Protein 3F6F (pdb70)

Structure (mmCIF, N/CA/C/O backbone):
data_3F6F
#
_entry.id   3F6F
#
_cell.length_a   49.649
_cell.length_b   49.649
_cell.length_c   195.373
_cell.angle_alpha   90.00
_cell.angle_beta   90.00
_cell.angle_gamma   90.00
#
_symmetry.space_group_name_H-M   'P 41 2 2'
#
loop_
_entity.id
_entity.type
_entity.pdbx_description
1 polymer 'CG18548-PA (IP02196p) (IP02193p)'
2 water water
#
loop_
_atom_site.group_PDB
_atom_site.id
_atom_site.type_symbol
_atom_site.label_atom_id
_atom_site.label_alt_id
_atom_site.label_comp_id
_atom_site.label_asym_id
_atom_site.label_entity_id
_atom_site.label_seq_id
_atom_site.pdbx_PDB_ins_code
_atom_site.Cartn_x
_atom_site.Cartn_y
_atom_site.Cartn_z
_atom_site.occupancy
_atom_site.B_iso_or_equiv
_atom_site.auth_seq_id
_atom_site.auth_comp_id
_atom_site.auth_asym_id
_atom_site.auth_atom_id
_atom_site.pdbx_PDB_model_num
ATOM 1 N N . MET A 1 1 ? 16.416 -13.620 78.088 1.00 24.12 1 MET A N 1
ATOM 2 C CA . MET A 1 1 ? 16.837 -12.367 77.378 1.00 23.34 1 MET A CA 1
ATOM 3 C C . MET A 1 1 ? 18.069 -11.726 78.014 1.00 22.24 1 MET A C 1
ATOM 4 O O . MET A 1 1 ? 18.360 -11.944 79.193 1.00 22.09 1 MET A O 1
ATOM 9 N N . ASP A 1 2 ? 18.803 -10.951 77.214 1.00 20.17 2 ASP A N 1
ATOM 10 C CA . ASP A 1 2 ? 20.047 -10.340 77.641 1.00 19.14 2 ASP A CA 1
ATOM 11 C C . ASP A 1 2 ? 19.813 -8.837 77.665 1.00 17.48 2 ASP A C 1
ATOM 12 O O . ASP A 1 2 ? 19.166 -8.303 76.763 1.00 18.23 2 ASP A O 1
ATOM 17 N N . LEU A 1 3 ? 20.297 -8.179 78.711 1.00 15.93 3 LEU A N 1
ATOM 18 C CA . LEU A 1 3 ? 20.275 -6.719 78.778 1.00 14.82 3 LEU A CA 1
ATOM 19 C C . LEU A 1 3 ? 21.690 -6.177 78.719 1.00 14.71 3 LEU A C 1
ATOM 20 O O . LEU A 1 3 ? 22.541 -6.557 79.523 1.00 15.37 3 LEU A O 1
ATOM 25 N N . TYR A 1 4 ? 21.942 -5.281 77.766 1.00 13.50 4 TYR A N 1
ATOM 26 C CA . TYR A 1 4 ? 23.211 -4.596 77.644 1.00 13.01 4 TYR A CA 1
ATOM 27 C C . TYR A 1 4 ? 23.017 -3.234 78.289 1.00 12.90 4 TYR A C 1
ATOM 28 O O . TYR A 1 4 ? 22.133 -2.470 77.889 1.00 12.83 4 TYR A O 1
ATOM 37 N N . TYR A 1 5 ? 23.814 -2.954 79.312 1.00 13.50 5 TYR A N 1
ATOM 38 C CA . TYR A 1 5 ? 23.556 -1.797 80.149 1.00 13.37 5 TYR A CA 1
ATOM 39 C C . TYR A 1 5 ? 24.803 -1.284 80.884 1.00 14.07 5 TYR A C 1
ATOM 40 O O . TYR A 1 5 ? 25.915 -1.799 80.720 1.00 13.37 5 TYR A O 1
ATOM 49 N N . ARG A 1 6 ? 24.581 -0.234 81.677 1.00 14.64 6 ARG A N 1
ATOM 50 C CA . ARG A 1 6 ? 25.548 0.255 82.665 1.00 15.46 6 ARG A CA 1
ATOM 51 C C . ARG A 1 6 ? 24.720 0.614 83.883 1.00 15.69 6 ARG A C 1
ATOM 52 O O . ARG A 1 6 ? 23.673 1.242 83.747 1.00 14.77 6 ARG A O 1
ATOM 60 N N . PRO A 1 7 ? 25.166 0.190 85.080 1.00 16.12 7 PRO A N 1
ATOM 61 C CA . PRO A 1 7 ? 24.350 0.397 86.280 1.00 16.16 7 PRO A CA 1
ATOM 62 C C . PRO A 1 7 ? 24.119 1.874 86.625 1.00 15.14 7 PRO A C 1
ATOM 63 O O . PRO A 1 7 ? 23.078 2.222 87.189 1.00 16.68 7 PRO A O 1
ATOM 67 N N . GLY A 1 8 ? 25.063 2.741 86.297 1.00 14.47 8 GLY A N 1
ATOM 68 C CA . GLY A 1 8 ? 24.915 4.166 86.589 1.00 13.46 8 GLY A CA 1
ATOM 69 C C . GLY A 1 8 ? 23.889 4.900 85.732 1.00 12.67 8 GLY A C 1
ATOM 70 O O . GLY A 1 8 ? 23.410 5.988 86.095 1.00 13.00 8 GLY A O 1
ATOM 71 N N . SER A 1 9 ? 23.593 4.320 84.569 1.00 11.50 9 SER A N 1
ATOM 72 C CA . SER A 1 9 ? 22.786 4.982 83.550 1.00 11.12 9 SER A CA 1
ATOM 73 C C . SER A 1 9 ? 21.295 5.071 83.939 1.00 10.12 9 SER A C 1
ATOM 74 O O . SER A 1 9 ? 20.655 4.055 84.176 1.00 10.64 9 SER A O 1
ATOM 77 N N . ALA A 1 10 ? 20.738 6.282 83.964 1.00 10.19 10 ALA A N 1
ATOM 78 C CA . ALA A 1 10 ? 19.303 6.448 84.285 1.00 10.04 10 ALA A CA 1
ATOM 79 C C . ALA A 1 10 ? 18.365 5.648 83.370 1.00 10.40 10 ALA A C 1
ATOM 80 O O . ALA A 1 10 ? 17.477 4.954 83.859 1.00 10.33 10 ALA A O 1
ATOM 82 N N . PRO A 1 11 ? 18.547 5.727 82.033 1.00 10.81 11 PRO A N 1
ATOM 83 C CA . PRO A 1 11 ? 17.655 4.896 81.210 1.00 10.30 11 PRO A CA 1
ATOM 84 C C . PRO A 1 11 ? 17.806 3.388 81.487 1.00 9.69 11 PRO A C 1
ATOM 85 O O . PRO A 1 11 ? 16.812 2.651 81.485 1.00 10.15 11 PRO A O 1
ATOM 89 N N . CYS A 1 12 ? 19.029 2.931 81.768 1.00 9.24 12 CYS A N 1
ATOM 90 C CA . CYS A 1 12 ? 19.230 1.541 82.157 1.00 9.46 12 CYS A CA 1
ATOM 91 C C . CYS A 1 12 ? 18.494 1.224 83.464 1.00 9.35 12 CYS A C 1
ATOM 92 O O . CYS A 1 12 ? 17.832 0.187 83.595 1.00 9.98 12 CYS A O 1
ATOM 95 N N . ARG A 1 13 ? 18.629 2.120 84.433 1.00 8.92 13 ARG A N 1
ATOM 96 C CA . ARG A 1 13 ? 18.000 1.916 85.732 1.00 9.11 13 ARG A CA 1
ATOM 97 C C . ARG A 1 13 ? 16.478 1.887 85.656 1.00 8.46 13 ARG A C 1
ATOM 98 O O . ARG A 1 13 ? 15.834 1.141 86.406 1.00 9.47 13 ARG A O 1
ATOM 106 N N . SER A 1 14 ? 15.906 2.644 84.714 1.00 8.60 14 SER A N 1
ATOM 107 C CA . SER A 1 14 ? 14.447 2.609 84.512 1.00 9.11 14 SER A CA 1
ATOM 108 C C . SER A 1 14 ? 14.026 1.196 84.048 1.00 9.04 14 SER A C 1
ATOM 109 O O . SER A 1 14 ? 13.001 0.683 84.470 1.00 9.74 14 SER A O 1
ATOM 112 N N . VAL A 1 15 ? 14.820 0.590 83.165 1.00 8.29 15 VAL A N 1
ATOM 113 C CA . VAL A 1 15 ? 14.533 -0.757 82.659 1.00 8.66 15 VAL A CA 1
ATOM 114 C C . VAL A 1 15 ? 14.671 -1.781 83.778 1.00 9.15 15 VAL A C 1
ATOM 115 O O . VAL A 1 15 ? 13.812 -2.644 83.947 1.00 9.84 15 VAL A O 1
ATOM 119 N N . LEU A 1 16 ? 15.739 -1.664 84.554 1.00 9.27 16 LEU A N 1
ATOM 120 C CA . LEU A 1 16 ? 15.957 -2.594 85.666 1.00 9.84 16 LEU A CA 1
ATOM 121 C C . LEU A 1 16 ? 14.822 -2.515 86.693 1.00 9.8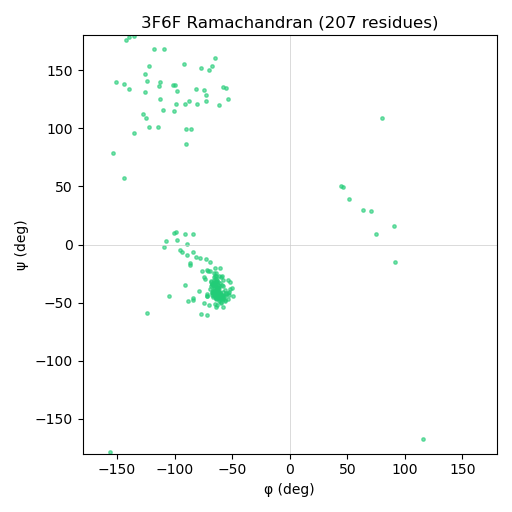0 16 LEU A C 1
ATOM 122 O O . LEU A 1 16 ? 14.342 -3.549 87.182 1.00 10.43 16 LEU A O 1
ATOM 127 N N . MET A 1 17 ? 14.382 -1.298 87.018 1.00 9.44 17 MET A N 1
ATOM 128 C CA . MET A 1 17 ? 13.244 -1.153 87.942 1.00 9.10 17 MET A CA 1
ATOM 129 C C . MET A 1 17 ? 11.967 -1.775 87.393 1.00 9.22 17 MET A C 1
ATOM 130 O O . MET A 1 17 ? 11.208 -2.392 88.136 1.00 9.54 17 MET A O 1
ATOM 135 N N . THR A 1 18 ? 11.758 -1.648 86.085 1.00 8.30 18 THR A N 1
ATOM 136 C CA . THR A 1 18 ? 10.581 -2.191 85.434 1.00 9.34 18 THR A CA 1
ATOM 137 C C . THR A 1 18 ? 10.592 -3.718 85.513 1.00 9.28 18 THR A C 1
ATOM 138 O O . THR A 1 18 ? 9.577 -4.327 85.838 1.00 10.13 18 THR A O 1
ATOM 142 N N . ALA A 1 19 ? 11.752 -4.310 85.250 1.00 10.61 19 ALA A N 1
ATOM 143 C CA . ALA A 1 19 ? 11.889 -5.761 85.284 1.00 11.27 19 ALA A CA 1
ATOM 144 C C . ALA A 1 19 ? 11.572 -6.263 86.704 1.00 12.53 19 ALA A C 1
ATOM 145 O O . ALA A 1 19 ? 10.787 -7.199 86.872 1.00 12.99 19 ALA A O 1
ATOM 147 N N . LYS A 1 20 ? 12.139 -5.606 87.714 1.00 12.52 20 LYS A N 1
ATOM 148 C CA . LYS A 1 20 ? 11.880 -5.966 89.120 1.00 13.41 20 LYS A CA 1
ATOM 149 C C . LYS A 1 20 ? 10.390 -5.863 89.473 1.00 13.32 20 LYS A C 1
ATOM 150 O O . LYS A 1 20 ? 9.839 -6.747 90.139 1.00 14.36 20 LYS A O 1
ATOM 156 N N . ALA A 1 21 ? 9.750 -4.788 89.025 1.00 12.91 21 ALA A N 1
ATOM 157 C CA . ALA A 1 21 ? 8.313 -4.560 89.246 1.00 13.36 21 ALA A CA 1
ATOM 158 C C . ALA A 1 21 ? 7.466 -5.683 88.672 1.00 14.33 21 ALA A C 1
ATOM 159 O O . ALA A 1 21 ? 6.413 -6.013 89.217 1.00 15.31 21 ALA A O 1
ATOM 161 N N . LEU A 1 22 ? 7.924 -6.235 87.555 1.00 14.81 22 LEU A N 1
ATOM 162 C CA . LEU A 1 22 ? 7.206 -7.276 86.842 1.00 15.90 22 LEU A CA 1
ATOM 163 C C . LEU A 1 22 ? 7.550 -8.690 87.302 1.00 17.44 22 LEU A C 1
ATOM 164 O O . LEU A 1 22 ? 6.912 -9.648 86.853 1.00 18.30 22 LEU A O 1
ATOM 169 N N . GLY A 1 23 ? 8.572 -8.822 88.146 1.00 18.75 23 GLY A N 1
ATOM 170 C CA . GLY A 1 23 ? 9.070 -10.146 88.548 1.00 20.89 23 GLY A CA 1
ATOM 171 C C . GLY A 1 23 ? 9.780 -10.850 87.406 1.00 22.34 23 GLY A C 1
ATOM 172 O O . GLY A 1 23 ? 9.804 -12.082 87.339 1.00 23.45 23 GLY A O 1
ATOM 173 N N . VAL A 1 24 ? 10.355 -10.050 86.512 1.00 23.28 24 VAL A N 1
ATOM 174 C CA . VAL A 1 24 ? 11.084 -10.507 85.342 1.00 24.66 24 VAL A CA 1
ATOM 175 C C . VAL A 1 24 ? 12.572 -10.489 85.665 1.00 25.17 24 VAL A C 1
ATOM 176 O O . VAL A 1 24 ? 13.085 -9.512 86.211 1.00 24.89 24 VAL A O 1
ATOM 180 N N . GLU A 1 25 ? 13.255 -11.588 85.344 1.00 25.96 25 GLU A N 1
ATOM 181 C CA . GLU A 1 25 ? 14.702 -11.670 85.481 1.00 26.86 25 GLU A CA 1
ATOM 182 C C . GLU A 1 25 ? 15.336 -11.768 84.108 1.00 27.05 25 GLU A C 1
ATOM 183 O O . GLU A 1 25 ? 14.825 -12.465 83.226 1.00 27.20 25 GLU A O 1
ATOM 189 N N . PHE A 1 26 ? 16.452 -11.073 83.931 1.00 27.06 26 PHE A N 1
ATOM 190 C CA . PHE A 1 26 ? 17.214 -11.193 82.700 1.00 27.30 26 PHE A CA 1
ATOM 191 C C . PHE A 1 26 ? 18.077 -12.434 82.778 1.00 28.30 26 PHE A C 1
ATOM 192 O O . PHE A 1 26 ? 18.716 -12.690 83.804 1.00 28.85 26 PHE A O 1
ATOM 200 N N . ASP A 1 27 ? 18.060 -13.220 81.703 1.00 29.08 27 ASP A N 1
ATOM 201 C CA . ASP A 1 27 ? 18.863 -14.430 81.629 1.00 29.82 27 ASP A CA 1
ATOM 202 C C . ASP A 1 27 ? 20.340 -14.067 81.653 1.00 29.48 27 ASP A C 1
ATOM 203 O O . ASP A 1 27 ? 21.169 -14.851 82.103 1.00 30.14 27 ASP A O 1
ATOM 208 N N . LYS A 1 28 ? 20.653 -12.863 81.180 1.00 28.68 28 LYS A N 1
ATOM 209 C CA . LYS A 1 28 ? 22.018 -12.358 81.139 1.00 27.72 28 LYS A CA 1
ATOM 210 C C . LYS A 1 28 ? 21.996 -10.831 81.250 1.00 26.92 28 LYS A C 1
ATOM 211 O O . LYS A 1 28 ? 21.115 -10.182 80.679 1.00 26.57 28 LYS A O 1
ATOM 217 N N . LYS A 1 29 ? 22.944 -10.273 82.002 1.00 25.86 29 LYS A N 1
ATOM 218 C CA . LYS A 1 29 ? 23.117 -8.819 82.115 1.00 25.45 29 LYS A CA 1
ATOM 219 C C . LYS A 1 29 ? 24.554 -8.432 81.808 1.00 24.48 29 LYS A C 1
ATOM 220 O O . LYS A 1 29 ? 25.462 -8.749 82.583 1.00 25.24 29 LYS A O 1
ATOM 226 N N . THR A 1 30 ? 24.751 -7.726 80.696 1.00 22.72 30 THR A N 1
ATOM 227 C CA . THR A 1 30 ? 26.087 -7.439 80.173 1.00 21.34 30 THR A CA 1
ATOM 228 C C . THR A 1 30 ? 26.427 -5.958 80.325 1.00 21.07 30 THR A C 1
ATOM 229 O O . THR A 1 30 ? 25.785 -5.107 79.712 1.00 19.56 30 THR A O 1
ATOM 233 N N . ILE A 1 31 ? 27.439 -5.651 81.135 1.00 20.38 31 ILE A N 1
ATOM 234 C CA . ILE A 1 31 ? 27.862 -4.265 81.323 1.00 20.72 31 ILE A CA 1
ATOM 235 C C . ILE A 1 31 ? 28.743 -3.844 80.148 1.00 20.90 31 ILE A C 1
ATOM 236 O O . ILE A 1 31 ? 29.775 -4.472 79.873 1.00 20.88 31 ILE A O 1
ATOM 241 N N . ILE A 1 32 ? 28.310 -2.799 79.447 1.00 20.41 32 ILE A N 1
ATOM 242 C CA . ILE A 1 32 ? 29.024 -2.260 78.297 1.00 20.83 32 ILE A CA 1
ATOM 243 C C . ILE A 1 32 ? 30.041 -1.234 78.764 1.00 21.62 32 ILE A C 1
ATOM 244 O O . ILE A 1 32 ? 29.711 -0.280 79.472 1.00 21.60 32 ILE A O 1
ATOM 249 N N . ASN A 1 33 ? 31.294 -1.473 78.395 1.00 22.47 33 ASN A N 1
ATOM 250 C CA . ASN A 1 33 ? 32.365 -0.552 78.672 1.00 23.13 33 ASN A CA 1
ATOM 251 C C . ASN A 1 33 ? 32.484 0.418 77.502 1.00 23.51 33 ASN A C 1
ATOM 252 O O . ASN A 1 33 ? 33.070 0.092 76.472 1.00 23.07 33 ASN A O 1
ATOM 257 N N . THR A 1 34 ? 31.906 1.606 77.672 1.00 24.25 34 THR A N 1
ATOM 258 C CA . THR A 1 34 ? 31.874 2.625 76.616 1.00 25.42 34 THR A CA 1
ATOM 259 C C . THR A 1 34 ? 33.216 3.349 76.444 1.00 26.01 34 THR A C 1
ATOM 260 O O . THR A 1 34 ? 33.484 3.911 75.381 1.00 25.73 34 THR A O 1
ATOM 264 N N . ARG A 1 35 ? 34.043 3.345 77.493 1.00 26.84 35 ARG A N 1
ATOM 265 C CA . ARG A 1 35 ? 35.426 3.847 77.397 1.00 27.60 35 ARG A CA 1
ATOM 266 C C . ARG A 1 35 ? 36.281 2.989 76.468 1.00 27.53 35 ARG A C 1
ATOM 267 O O . ARG A 1 35 ? 37.222 3.485 75.832 1.00 28.59 35 ARG A O 1
ATOM 275 N N . ALA A 1 36 ? 35.959 1.700 76.408 1.00 26.64 36 ALA A N 1
ATOM 276 C CA . ALA A 1 36 ? 36.614 0.774 75.492 1.00 25.98 36 ALA A CA 1
ATOM 277 C C . ALA A 1 36 ? 35.889 0.675 74.142 1.00 25.35 36 ALA A C 1
ATOM 278 O O . ALA A 1 36 ? 36.223 -0.183 73.325 1.00 25.85 36 ALA A O 1
ATOM 280 N N . ARG A 1 37 ? 34.904 1.548 73.917 1.00 24.36 37 ARG A N 1
ATOM 281 C CA . ARG A 1 37 ? 34.072 1.530 72.691 1.00 23.61 37 ARG A CA 1
ATOM 282 C C . ARG A 1 37 ? 33.466 0.147 72.396 1.00 22.87 37 ARG A C 1
ATOM 283 O O . ARG A 1 37 ? 33.379 -0.267 71.232 1.00 22.16 37 ARG A O 1
ATOM 291 N N . GLU A 1 38 ? 33.038 -0.554 73.442 1.00 21.62 38 GLU A N 1
ATOM 292 C CA . GLU A 1 38 ? 32.425 -1.871 73.276 1.00 21.34 38 GLU A CA 1
ATOM 293 C C . GLU A 1 38 ? 31.113 -1.804 72.490 1.00 20.23 38 GLU A C 1
ATOM 294 O O . GLU A 1 38 ? 30.716 -2.786 71.861 1.00 19.89 38 GLU A O 1
ATOM 300 N N . GLN A 1 39 ? 30.460 -0.640 72.502 1.00 19.74 39 GLN A N 1
ATOM 301 C CA . GLN A 1 39 ? 29.220 -0.463 71.746 1.00 19.65 39 GLN A CA 1
ATOM 302 C C . GLN A 1 39 ? 29.463 -0.369 70.232 1.00 19.83 39 GLN A C 1
ATOM 303 O O . GLN A 1 39 ? 28.520 -0.462 69.439 1.00 19.44 39 GLN A O 1
ATOM 309 N N . PHE A 1 40 ? 30.728 -0.192 69.840 1.00 20.24 40 PHE A N 1
ATOM 310 C CA . PHE A 1 40 ? 31.086 -0.023 68.423 1.00 20.77 40 PHE A CA 1
ATOM 311 C C . PHE A 1 40 ? 31.576 -1.292 67.726 1.00 21.16 40 PHE A C 1
ATOM 312 O O . PHE A 1 40 ? 31.979 -1.235 66.558 1.00 22.01 40 PHE A O 1
ATOM 320 N N . THR A 1 41 ? 31.555 -2.424 68.427 1.00 21.47 41 THR A N 1
ATOM 321 C CA . THR A 1 41 ? 31.989 -3.697 67.840 1.00 21.88 41 THR A CA 1
ATOM 322 C C . THR A 1 41 ? 30.973 -4.143 66.792 1.00 22.09 41 THR A C 1
ATOM 323 O O . THR A 1 41 ? 29.788 -3.820 66.915 1.00 21.78 41 THR A O 1
ATOM 327 N N . PRO A 1 42 ? 31.423 -4.878 65.751 1.00 22.15 42 PRO A N 1
ATOM 328 C CA . PRO A 1 42 ? 30.476 -5.429 64.773 1.00 22.50 42 PRO A CA 1
ATOM 329 C C . PRO A 1 42 ? 29.340 -6.221 65.427 1.00 22.10 42 PRO A C 1
ATOM 330 O O . PRO A 1 42 ? 28.204 -6.153 64.964 1.00 22.39 42 PRO A O 1
ATOM 334 N N . GLU A 1 43 ? 29.653 -6.970 66.484 1.00 21.83 43 GLU A N 1
ATOM 335 C CA . GLU A 1 43 ? 28.658 -7.777 67.185 1.00 21.70 43 GLU A CA 1
ATOM 336 C C . GLU A 1 43 ? 27.606 -6.896 67.853 1.00 20.52 43 GLU A C 1
ATOM 337 O O . GLU A 1 43 ? 26.421 -7.220 67.827 1.00 20.72 43 GLU A O 1
ATOM 343 N N . TYR A 1 44 ? 28.032 -5.780 68.441 1.00 19.31 44 TYR A N 1
ATOM 344 C CA . TYR A 1 44 ? 27.054 -4.887 69.076 1.00 17.68 44 TYR A CA 1
ATOM 345 C C . TYR A 1 44 ? 26.222 -4.153 68.033 1.00 17.63 44 TYR A C 1
ATOM 346 O O . TYR A 1 44 ? 25.004 -4.038 68.174 1.00 16.52 44 TYR A O 1
ATOM 355 N N . LEU A 1 45 ? 26.879 -3.678 66.978 1.00 17.15 45 LEU A N 1
ATOM 356 C CA . LEU A 1 45 ? 26.201 -2.920 65.929 1.00 17.56 45 LEU A CA 1
ATOM 357 C C . LEU A 1 45 ? 25.175 -3.786 65.194 1.00 17.60 45 LEU A C 1
ATOM 358 O O . LEU A 1 45 ? 24.147 -3.290 64.720 1.00 17.57 45 LEU A O 1
ATOM 363 N N . LYS A 1 46 ? 25.453 -5.087 65.127 1.00 18.35 46 LYS A N 1
ATOM 364 C CA . LYS A 1 46 ? 24.530 -6.053 64.547 1.00 19.54 46 LYS A CA 1
ATOM 365 C C . LYS A 1 46 ? 23.220 -6.112 65.330 1.00 18.97 46 LYS A C 1
ATOM 366 O O . LYS A 1 46 ? 22.156 -6.310 64.743 1.00 20.47 46 LYS A O 1
ATOM 372 N N . ILE A 1 47 ? 23.304 -5.940 66.650 1.00 18.65 47 ILE A N 1
ATOM 373 C CA . ILE A 1 47 ? 22.111 -5.936 67.512 1.00 18.01 47 ILE A CA 1
ATOM 374 C C . ILE A 1 47 ? 21.498 -4.536 67.516 1.00 17.03 47 ILE A C 1
ATOM 375 O O . ILE A 1 47 ? 20.286 -4.381 67.325 1.00 16.88 47 ILE A O 1
ATOM 380 N N . ASN A 1 48 ? 22.343 -3.527 67.717 1.00 15.73 48 ASN A N 1
ATOM 381 C CA . ASN A 1 48 ? 21.888 -2.141 67.797 1.00 14.82 48 ASN A CA 1
ATOM 382 C C . ASN A 1 48 ? 22.793 -1.220 66.988 1.00 14.83 48 ASN A C 1
ATOM 383 O O . ASN A 1 48 ? 23.835 -0.770 67.489 1.00 13.55 48 ASN A O 1
ATOM 388 N N . PRO A 1 4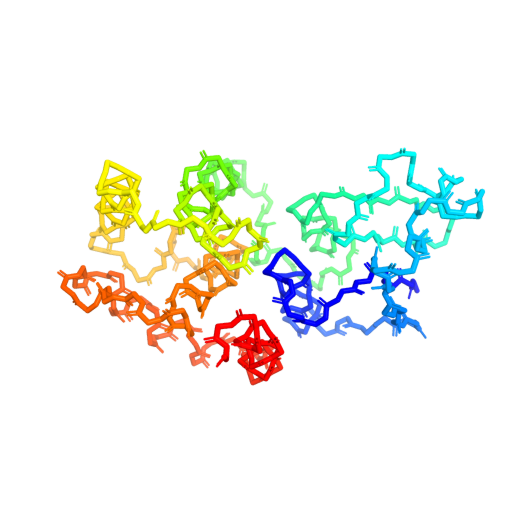9 ? 22.391 -0.924 65.733 1.00 15.04 49 PRO A N 1
ATOM 389 C CA . PRO A 1 49 ? 23.175 -0.048 64.863 1.00 15.65 49 PRO A CA 1
ATOM 390 C C . PRO A 1 49 ? 23.351 1.364 65.416 1.00 15.97 49 PRO A C 1
ATOM 391 O O . PRO A 1 49 ? 24.277 2.070 65.008 1.00 16.45 49 PRO A O 1
ATOM 395 N N . GLN A 1 50 ? 22.490 1.771 66.349 1.00 14.92 50 GLN A N 1
ATOM 396 C CA . GLN A 1 50 ? 22.615 3.101 66.953 1.00 15.05 50 GLN A CA 1
ATOM 397 C C . GLN A 1 50 ? 23.616 3.117 68.123 1.00 15.22 50 GLN A C 1
ATOM 398 O O . GLN A 1 50 ? 23.923 4.174 68.677 1.00 15.75 50 GLN A O 1
ATOM 404 N N . HIS A 1 51 ? 24.095 1.926 68.492 1.00 15.04 51 HIS A N 1
ATOM 405 C CA . HIS A 1 51 ? 25.085 1.721 69.566 1.00 15.11 51 HIS A CA 1
ATOM 406 C C . HIS A 1 51 ? 24.816 2.480 70.879 1.00 14.87 51 HIS A C 1
ATOM 407 O O . HIS A 1 51 ? 25.702 3.133 71.442 1.00 15.69 51 HIS A O 1
ATOM 414 N N . THR A 1 52 ? 23.587 2.356 71.362 1.00 14.33 52 THR A N 1
ATOM 415 C CA . THR A 1 52 ? 23.185 2.997 72.608 1.00 13.45 52 THR A CA 1
ATOM 416 C C . THR A 1 52 ? 22.991 1.940 73.696 1.00 13.31 52 THR A C 1
ATOM 417 O O . THR A 1 52 ? 22.941 0.737 73.415 1.00 12.81 52 THR A O 1
ATOM 421 N N . ILE A 1 53 ? 22.869 2.401 74.936 1.00 12.25 53 ILE A N 1
ATOM 422 C CA . ILE A 1 53 ? 22.445 1.558 76.052 1.00 12.93 53 ILE A CA 1
ATOM 423 C C . ILE A 1 53 ? 21.248 2.253 76.711 1.00 11.84 53 ILE A C 1
ATOM 424 O O . ILE A 1 53 ? 21.191 3.493 76.727 1.00 12.00 53 ILE A O 1
ATOM 429 N N . PRO A 1 54 ? 20.285 1.485 77.247 1.00 11.10 54 PRO A N 1
ATOM 430 C CA . PRO A 1 54 ? 20.212 0.016 77.292 1.00 10.62 54 PRO A CA 1
ATOM 431 C C . PRO A 1 54 ? 19.787 -0.589 75.951 1.00 10.49 54 PRO A C 1
ATOM 432 O O . PRO A 1 54 ? 19.063 0.046 75.179 1.00 10.47 54 PRO A O 1
ATOM 436 N N . THR A 1 55 ? 20.232 -1.819 75.699 1.00 10.69 55 THR A N 1
ATOM 437 C CA . THR A 1 55 ? 19.738 -2.616 74.583 1.00 10.34 55 THR A CA 1
ATOM 438 C C . THR A 1 55 ? 19.258 -3.935 75.136 1.00 10.55 55 THR A C 1
ATOM 439 O O . THR A 1 55 ? 19.950 -4.543 75.94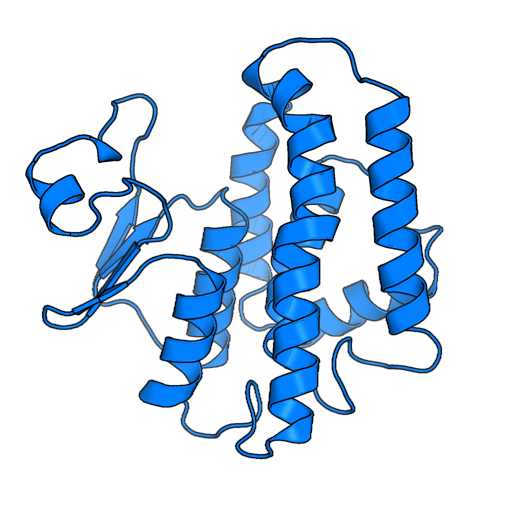5 1.00 10.91 55 THR A O 1
ATOM 443 N N . LEU A 1 56 ? 18.048 -4.319 74.737 1.00 10.11 56 LEU A N 1
ATOM 444 C CA . LEU A 1 56 ? 17.479 -5.607 75.092 1.00 11.17 56 LEU A CA 1
ATOM 445 C C . LEU A 1 56 ? 17.606 -6.558 73.917 1.00 11.78 56 LEU A C 1
ATOM 446 O O . LEU A 1 56 ? 17.361 -6.182 72.780 1.00 12.01 56 LEU A O 1
ATOM 451 N N . HIS A 1 57 ? 17.986 -7.797 74.201 1.00 12.55 57 HIS A N 1
ATOM 452 C CA . HIS A 1 57 ? 18.029 -8.803 73.159 1.00 14.51 57 HIS A CA 1
ATOM 453 C C . HIS A 1 57 ? 17.173 -9.974 73.641 1.00 15.12 57 HIS A C 1
ATOM 454 O O . HIS A 1 57 ? 17.535 -10.655 74.598 1.00 16.48 57 HIS A O 1
ATOM 461 N N . ASP A 1 58 ? 16.011 -10.155 73.015 1.00 15.74 58 ASP A N 1
ATOM 462 C CA . ASP A 1 58 ? 15.021 -11.118 73.495 1.00 17.03 58 ASP A CA 1
ATOM 463 C C . ASP A 1 58 ? 14.702 -12.138 72.407 1.00 17.76 58 ASP A C 1
ATOM 464 O O . ASP A 1 58 ? 13.926 -11.850 71.495 1.00 17.61 58 ASP A O 1
ATOM 469 N N . HIS A 1 59 ? 15.290 -13.328 72.528 1.00 19.17 59 HIS A N 1
ATOM 470 C CA . HIS A 1 59 ? 15.095 -14.391 71.533 1.00 20.54 59 HIS A CA 1
ATOM 471 C C . HIS A 1 59 ? 15.196 -13.895 70.085 1.00 20.05 59 HIS A C 1
ATOM 472 O O . HIS A 1 59 ? 14.316 -14.164 69.265 1.00 20.25 59 HIS A O 1
ATOM 479 N N . GLY A 1 60 ? 16.264 -13.166 69.772 1.00 19.28 60 GLY A N 1
ATOM 480 C CA . GLY A 1 60 ? 16.474 -12.697 68.401 1.00 18.46 60 GLY A CA 1
ATOM 481 C C . GLY A 1 60 ? 15.906 -11.322 68.087 1.00 17.67 60 GLY A C 1
ATOM 482 O O . GLY A 1 60 ? 16.258 -10.718 67.065 1.00 17.94 60 GLY A O 1
ATOM 483 N N . PHE A 1 61 ? 15.032 -10.824 68.964 1.00 16.57 61 PHE A N 1
ATOM 484 C CA . PHE A 1 61 ? 14.479 -9.474 68.832 1.00 15.69 61 PHE A CA 1
ATOM 485 C C . PHE A 1 61 ? 15.369 -8.500 69.593 1.00 15.12 61 PHE A C 1
ATOM 486 O O . PHE A 1 61 ? 15.578 -8.665 70.794 1.00 15.67 61 PHE A O 1
ATOM 494 N N . ALA A 1 62 ? 15.898 -7.513 68.875 1.00 13.95 62 ALA A N 1
ATOM 495 C CA . ALA A 1 62 ? 16.709 -6.453 69.467 1.00 12.94 62 ALA A CA 1
ATOM 496 C C . ALA A 1 62 ? 15.822 -5.233 69.652 1.00 12.26 62 ALA A C 1
ATOM 497 O O . ALA A 1 62 ? 15.024 -4.886 68.770 1.00 12.47 62 ALA A O 1
ATOM 499 N N . LEU A 1 63 ? 15.961 -4.587 70.808 1.00 10.18 63 LEU A N 1
ATOM 500 C CA . LEU A 1 63 ? 15.207 -3.382 71.092 1.00 9.25 63 LEU A CA 1
ATOM 501 C C . LEU A 1 63 ? 16.051 -2.417 71.892 1.00 9.25 63 LEU A C 1
ATOM 502 O O . LEU A 1 63 ? 16.788 -2.794 72.800 1.00 9.78 63 LEU A O 1
ATOM 507 N N . TRP A 1 64 ? 15.964 -1.146 71.528 1.00 8.24 64 TRP A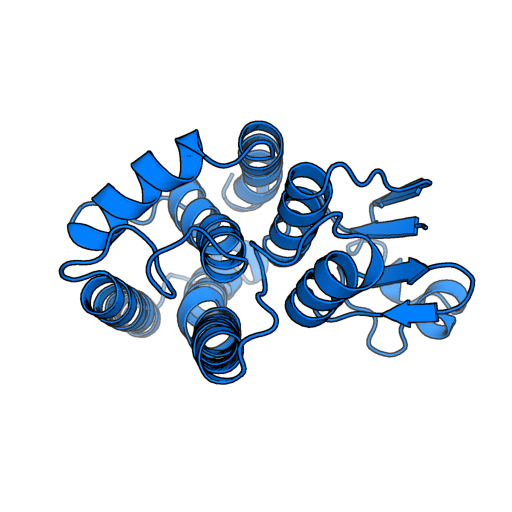 N 1
ATOM 508 C CA . TRP A 1 64 ? 16.586 -0.107 72.336 1.00 8.44 64 TRP A CA 1
ATOM 509 C C . TRP A 1 64 ? 15.627 1.072 72.495 1.00 8.75 64 TRP A C 1
ATOM 510 O O . TRP A 1 64 ? 14.482 1.040 71.986 1.00 8.63 64 TRP A O 1
ATOM 521 N N . GLU A 1 65 ? 16.099 2.085 73.231 1.00 9.12 65 GLU A N 1
ATOM 522 C CA . GLU A 1 65 ? 15.300 3.203 73.784 1.00 9.39 65 GLU A CA 1
ATOM 523 C C . GLU A 1 65 ? 14.622 2.695 75.041 1.00 9.54 65 GLU A C 1
ATOM 524 O O . GLU A 1 65 ? 13.715 1.856 74.985 1.00 9.31 65 GLU A O 1
ATOM 530 N N . SER A 1 66 ? 15.091 3.190 76.185 1.00 8.87 66 SER A N 1
ATOM 531 C CA . SER A 1 66 ? 14.650 2.653 77.469 1.00 7.77 66 SER A CA 1
ATOM 532 C C . SER A 1 66 ? 13.136 2.615 77.603 1.00 7.19 66 SER A C 1
ATOM 533 O O . SER A 1 66 ? 12.577 1.646 78.128 1.00 8.01 66 SER A O 1
ATOM 536 N N . ARG A 1 67 ? 12.473 3.664 77.139 1.00 7.33 67 ARG A N 1
ATOM 537 C CA . ARG A 1 67 ? 11.042 3.770 77.356 1.00 6.97 67 ARG A CA 1
ATOM 538 C C . ARG A 1 67 ? 10.229 2.806 76.469 1.00 7.46 67 ARG A C 1
ATOM 539 O O . ARG A 1 67 ? 9.139 2.364 76.858 1.00 8.46 67 ARG A O 1
ATOM 547 N N . ALA A 1 68 ? 10.772 2.496 75.292 1.00 7.39 68 ALA A N 1
ATOM 548 C CA . ALA A 1 68 ? 10.228 1.450 74.432 1.00 7.04 68 ALA A CA 1
ATOM 549 C C . ALA A 1 68 ? 10.425 0.083 75.106 1.00 7.35 68 ALA A C 1
ATOM 550 O O . ALA A 1 68 ? 9.517 -0.736 75.116 1.00 8.32 68 ALA A O 1
ATOM 552 N N . ILE A 1 69 ? 11.607 -0.142 75.673 1.00 6.60 69 ILE A N 1
ATOM 553 C CA . ILE A 1 69 ? 11.855 -1.399 76.402 1.00 7.25 69 ILE A CA 1
ATOM 554 C C . ILE A 1 69 ? 10.865 -1.547 77.569 1.00 7.91 69 ILE A C 1
ATOM 555 O O . ILE A 1 69 ? 10.296 -2.612 77.783 1.00 7.97 69 ILE A O 1
ATOM 560 N N . MET A 1 70 ? 10.662 -0.480 78.332 1.00 8.20 70 MET A N 1
ATOM 561 C CA . MET A 1 70 ? 9.766 -0.549 79.496 1.00 8.51 70 MET A CA 1
ATOM 562 C C . MET A 1 70 ? 8.377 -1.011 79.093 1.00 8.81 70 MET A C 1
ATOM 563 O O . MET A 1 70 ? 7.801 -1.926 79.713 1.00 9.15 70 MET A O 1
ATOM 568 N N . VAL A 1 71 ? 7.849 -0.404 78.038 1.00 8.64 71 VAL A N 1
ATOM 569 C CA . VAL A 1 71 ? 6.498 -0.709 77.566 1.00 9.25 71 VAL A CA 1
ATOM 570 C C . VAL A 1 71 ? 6.465 -2.151 77.037 1.00 9.18 71 VAL A C 1
ATOM 571 O O . VAL A 1 71 ? 5.532 -2.899 77.310 1.00 10.23 71 VAL A O 1
ATOM 575 N N . TYR A 1 72 ? 7.516 -2.525 76.311 1.00 8.94 72 TYR A N 1
ATOM 576 C CA . TYR A 1 72 ? 7.621 -3.867 75.756 1.00 9.20 72 TYR A CA 1
ATOM 577 C C . TYR A 1 72 ? 7.557 -4.908 76.868 1.00 9.90 72 TYR A C 1
ATOM 578 O O . TYR A 1 72 ? 6.816 -5.883 76.772 1.00 10.39 72 TYR A O 1
ATOM 587 N N . LEU A 1 73 ? 8.314 -4.683 77.934 1.00 9.82 73 LEU A N 1
ATOM 588 C CA . LEU A 1 73 ? 8.350 -5.663 79.030 1.00 10.62 73 LEU A CA 1
ATOM 589 C C . LEU A 1 73 ? 6.978 -5.800 79.690 1.00 11.54 73 LEU A C 1
ATOM 590 O O . LEU A 1 73 ? 6.532 -6.918 79.996 1.00 11.25 73 LEU A O 1
ATOM 595 N N . VAL A 1 74 ? 6.314 -4.675 79.933 1.00 11.33 74 VAL A N 1
ATOM 596 C CA . VAL A 1 74 ? 4.969 -4.734 80.529 1.00 12.35 74 VAL A CA 1
ATOM 597 C C . VAL A 1 74 ? 3.995 -5.493 79.629 1.00 13.56 74 VAL A C 1
ATOM 598 O O . VAL A 1 74 ? 3.274 -6.394 80.085 1.00 14.63 74 VAL A O 1
ATOM 602 N N . GLU A 1 75 ? 3.987 -5.145 78.351 1.00 14.19 75 GLU A N 1
ATOM 603 C CA . GLU A 1 75 ? 3.041 -5.717 77.410 1.00 15.61 75 GLU A CA 1
ATOM 604 C C . GLU A 1 75 ? 3.290 -7.191 77.151 1.00 17.12 75 GLU A C 1
ATOM 605 O O . GLU A 1 75 ? 2.334 -7.946 76.960 1.00 17.99 75 GLU A O 1
ATOM 611 N N . LYS A 1 76 ? 4.552 -7.603 77.165 1.00 17.86 76 LYS A N 1
ATOM 612 C CA . LYS A 1 76 ? 4.881 -8.994 76.853 1.00 20.79 76 LYS A CA 1
ATOM 613 C C . LYS A 1 76 ? 4.848 -9.881 78.085 1.00 22.11 76 LYS A C 1
ATOM 614 O O . LYS A 1 76 ? 4.220 -10.946 78.063 1.00 22.69 76 LYS A O 1
ATOM 620 N N . TYR A 1 77 ? 5.509 -9.430 79.154 1.00 23.32 77 TYR A N 1
ATOM 621 C CA . TYR A 1 77 ? 5.807 -10.280 80.309 1.00 24.56 77 TYR A CA 1
ATOM 622 C C . TYR A 1 77 ? 5.022 -9.949 81.562 1.00 25.32 77 TYR A C 1
ATOM 623 O O . TYR A 1 77 ? 5.161 -10.636 82.580 1.00 26.30 77 TYR A O 1
ATOM 632 N N . GLY A 1 78 ? 4.197 -8.909 81.489 1.00 25.97 78 GLY A N 1
ATOM 633 C CA . GLY A 1 78 ? 3.412 -8.467 82.639 1.00 27.30 78 GLY A CA 1
ATOM 634 C C . GLY A 1 78 ? 2.274 -9.417 82.936 1.00 28.49 78 GLY A C 1
ATOM 635 O O . GLY A 1 78 ? 1.498 -9.746 82.040 1.00 28.74 78 GLY A O 1
ATOM 636 N N . LYS A 1 79 ? 2.179 -9.857 84.194 1.00 29.28 79 LYS A N 1
ATOM 637 C C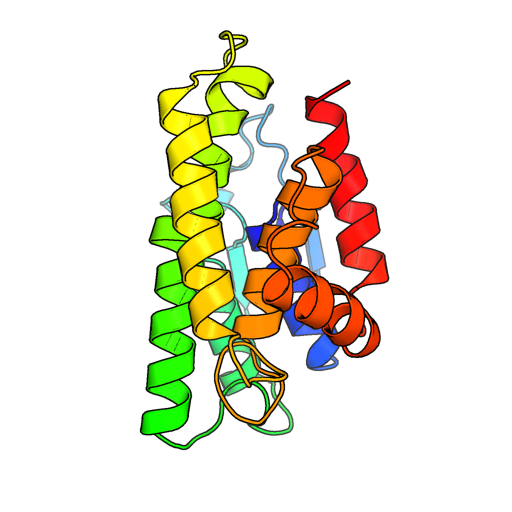A . LYS A 1 79 ? 1.079 -10.723 84.639 1.00 30.15 79 LYS A CA 1
ATOM 638 C C . LYS A 1 79 ? -0.256 -9.981 84.575 1.00 30.11 79 LYS A C 1
ATOM 639 O O . LYS A 1 79 ? -1.322 -10.591 84.412 1.00 30.31 79 LYS A O 1
ATOM 645 N N . ASP A 1 80 ? -0.175 -8.659 84.714 1.00 29.80 80 ASP A N 1
ATOM 646 C CA . ASP A 1 80 ? -1.303 -7.762 84.505 1.00 29.71 80 ASP A CA 1
ATOM 647 C C . ASP A 1 80 ? -0.824 -6.471 83.823 1.00 29.25 80 ASP A C 1
ATOM 648 O O . ASP A 1 80 ? 0.381 -6.280 83.602 1.00 29.11 80 ASP A O 1
ATOM 653 N N . ASP A 1 81 ? -1.775 -5.597 83.504 1.00 28.04 81 ASP A N 1
ATOM 654 C CA . ASP A 1 81 ? -1.515 -4.356 82.786 1.00 27.04 81 ASP A CA 1
ATOM 655 C C . ASP A 1 81 ? -1.423 -3.118 83.691 1.00 25.33 81 ASP A C 1
ATOM 656 O O . ASP A 1 81 ? -1.418 -2.006 83.191 1.00 24.43 81 ASP A O 1
ATOM 661 N N . LYS A 1 82 ? -1.371 -3.298 85.009 1.00 23.76 82 LYS A N 1
ATOM 662 C CA . LYS A 1 82 ? -1.420 -2.149 85.939 1.00 22.10 82 LYS A CA 1
ATOM 663 C C . LYS A 1 82 ? -0.437 -0.993 85.623 1.00 20.46 82 LYS A C 1
ATOM 664 O O . LYS A 1 82 ? -0.800 0.191 85.671 1.00 20.27 82 LYS A O 1
ATOM 670 N N . LEU A 1 83 ? 0.806 -1.343 85.311 1.00 17.56 83 LEU A N 1
ATOM 671 C CA . LEU A 1 83 ? 1.839 -0.353 84.986 1.00 15.59 83 LEU A CA 1
ATOM 672 C C . LEU A 1 83 ? 1.638 0.338 83.636 1.00 14.69 83 LEU A C 1
ATOM 673 O O . LEU A 1 83 ? 2.157 1.435 83.402 1.00 13.02 83 LEU A O 1
ATOM 678 N N . PHE A 1 84 ? 0.895 -0.311 82.743 1.00 14.31 84 PHE A N 1
ATOM 679 C CA . PHE A 1 84 ? 0.639 0.239 81.418 1.00 14.79 84 PHE A CA 1
ATOM 680 C C . PHE A 1 84 ? -0.681 -0.342 80.944 1.00 16.02 84 PHE A C 1
ATOM 681 O O . PHE A 1 84 ? -0.706 -1.291 80.152 1.00 16.71 84 PHE A O 1
ATOM 689 N N . PRO A 1 85 ? -1.789 0.217 81.446 1.00 17.21 85 PRO A N 1
ATOM 690 C CA . PRO A 1 85 ? -3.113 -0.398 81.330 1.00 18.63 85 PRO A CA 1
ATOM 691 C C . PRO A 1 85 ? -3.596 -0.495 79.892 1.00 19.73 85 PRO A C 1
ATOM 692 O O . PRO A 1 85 ? -3.105 0.219 79.029 1.00 20.16 85 PRO A O 1
ATOM 696 N N . LYS A 1 86 ? -4.563 -1.380 79.645 1.00 21.01 86 LYS A N 1
ATOM 697 C CA . LYS A 1 86 ? -5.139 -1.532 78.304 1.00 21.50 86 LYS A CA 1
ATOM 698 C C . LYS A 1 86 ? -5.863 -0.264 77.836 1.00 20.75 86 LYS A C 1
ATOM 699 O O . LYS A 1 86 ? -5.870 0.061 76.646 1.00 20.98 86 LYS A O 1
ATOM 705 N N . ASP A 1 87 ? -6.450 0.458 78.786 1.00 18.92 87 ASP A N 1
ATOM 706 C CA . ASP A 1 87 ? -7.197 1.668 78.504 1.00 17.73 87 ASP A CA 1
ATOM 707 C C . ASP A 1 87 ? -6.416 2.705 77.700 1.00 16.64 87 ASP A C 1
ATOM 708 O O . ASP A 1 87 ? -5.323 3.127 78.108 1.00 15.90 87 ASP A O 1
ATOM 713 N N . VAL A 1 88 ? -7.001 3.109 76.580 1.00 15.99 88 VAL A N 1
ATOM 714 C CA . VAL A 1 88 ? -6.333 3.971 75.582 1.00 15.78 88 VAL A CA 1
ATOM 715 C C . VAL A 1 88 ? -5.943 5.340 76.142 1.00 15.24 88 VAL A C 1
ATOM 716 O O . VAL A 1 88 ? -4.829 5.810 75.907 1.00 14.62 88 VAL A O 1
ATOM 720 N N . GLN A 1 89 ? -6.851 5.964 76.884 1.00 14.39 89 GLN A N 1
ATOM 721 C CA . GLN A 1 89 ? -6.594 7.262 77.511 1.00 14.27 89 GLN A CA 1
ATOM 722 C C . GLN A 1 89 ? -5.546 7.161 78.609 1.00 13.52 89 GLN A C 1
ATOM 723 O O . GLN A 1 89 ? -4.683 8.034 78.731 1.00 13.25 89 GLN A O 1
ATOM 729 N N . LYS A 1 90 ? -5.621 6.106 79.420 1.00 12.04 90 LYS A N 1
ATOM 730 C CA . LYS A 1 90 ? -4.589 5.913 80.447 1.00 11.03 90 LYS A CA 1
ATOM 731 C C . LYS A 1 90 ? -3.211 5.701 79.822 1.00 10.12 90 LYS A C 1
ATOM 732 O O . LYS A 1 90 ? -2.219 6.250 80.324 1.00 9.82 90 LYS A O 1
ATOM 738 N N . GLN A 1 91 ? -3.134 4.878 78.766 1.00 9.51 91 GLN A N 1
ATOM 739 C CA . GLN A 1 91 ? -1.848 4.680 78.075 1.00 9.77 91 GLN A CA 1
ATOM 740 C C . GLN A 1 91 ? -1.361 5.995 77.498 1.00 9.33 91 GLN A C 1
ATOM 741 O O . GLN A 1 91 ? -0.158 6.284 77.567 1.00 8.58 91 GLN A O 1
ATOM 747 N N . ALA A 1 92 ? -2.279 6.773 76.927 1.00 9.53 92 ALA A N 1
ATOM 748 C CA . ALA A 1 92 ? -1.899 8.057 76.280 1.00 9.35 92 ALA A CA 1
ATOM 749 C C . ALA A 1 92 ? -1.248 9.025 77.275 1.00 9.68 92 ALA A C 1
ATOM 750 O O . ALA A 1 92 ? -0.224 9.645 76.973 1.00 9.25 92 ALA A O 1
ATOM 752 N N . LEU A 1 93 ? -1.839 9.137 78.462 1.00 8.94 93 LEU A N 1
ATOM 753 C CA . LEU A 1 93 ? -1.253 9.973 79.505 1.00 8.19 93 LEU A CA 1
ATOM 754 C C . LEU A 1 93 ? 0.130 9.473 79.919 1.00 8.12 93 LEU A C 1
ATOM 755 O O . LEU A 1 93 ? 1.056 10.259 80.043 1.00 8.43 93 LEU A O 1
ATOM 760 N N . ILE A 1 94 ? 0.273 8.156 80.107 1.00 7.24 94 ILE A N 1
ATOM 761 C CA . ILE A 1 94 ? 1.586 7.609 80.444 1.00 7.14 94 ILE A CA 1
ATOM 762 C C . ILE A 1 94 ? 2.593 7.928 79.335 1.00 7.07 94 ILE A C 1
ATOM 763 O O . ILE A 1 94 ? 3.733 8.334 79.609 1.00 7.15 94 ILE A O 1
ATOM 768 N N . ASN A 1 95 ? 2.182 7.733 78.083 1.00 6.97 95 ASN A N 1
ATOM 769 C CA . ASN A 1 95 ? 3.061 8.017 76.956 1.00 7.01 95 ASN A CA 1
ATOM 770 C C . ASN A 1 95 ? 3.513 9.476 76.921 1.00 7.60 95 ASN A C 1
ATOM 771 O O . ASN A 1 95 ? 4.704 9.732 76.713 1.00 7.88 95 ASN A O 1
ATOM 776 N N . GLN A 1 96 ? 2.591 10.412 77.135 1.00 6.96 96 GLN A N 1
ATOM 777 C CA . GLN A 1 96 ? 2.951 11.832 77.172 1.00 7.18 96 GLN A CA 1
ATOM 778 C C . GLN A 1 96 ? 4.011 12.056 78.265 1.00 7.63 96 GLN A C 1
ATOM 779 O O . GLN A 1 96 ? 5.005 12.737 78.033 1.00 7.33 96 GLN A O 1
ATOM 785 N N . ARG A 1 97 ? 3.793 11.474 79.449 1.00 7.26 97 ARG A N 1
ATOM 786 C CA . ARG A 1 97 ? 4.760 11.604 80.540 1.00 7.92 97 ARG A CA 1
ATOM 787 C C . ARG A 1 97 ? 6.113 10.998 80.203 1.00 7.51 97 ARG A C 1
ATOM 788 O O . ARG A 1 97 ? 7.159 11.531 80.598 1.00 7.43 97 ARG A O 1
ATOM 796 N N . LEU A 1 98 ? 6.111 9.878 79.479 1.00 6.69 98 LEU A N 1
ATOM 797 C CA . LEU A 1 98 ? 7.377 9.279 79.071 1.00 6.77 98 LEU A CA 1
ATOM 798 C C . LEU A 1 98 ? 8.158 10.169 78.102 1.00 7.31 98 LEU A C 1
ATOM 799 O O . LEU A 1 98 ? 9.397 10.297 78.209 1.00 6.97 98 LEU A O 1
ATOM 804 N N . TYR A 1 99 ? 7.451 10.806 77.175 1.00 7.02 99 TYR A N 1
ATOM 805 C CA . TYR A 1 99 ? 8.103 11.765 76.264 1.00 8.00 99 TYR A CA 1
ATOM 806 C C . TYR A 1 99 ? 8.616 12.988 77.003 1.00 8.76 99 TYR A C 1
ATOM 807 O O . TYR A 1 99 ? 9.686 13.499 76.684 1.00 9.71 99 TYR A O 1
ATOM 816 N N . PHE A 1 100 ? 7.861 13.427 78.001 1.00 8.10 100 PHE A N 1
ATOM 817 C CA . PHE A 1 100 ? 8.274 14.550 78.843 1.00 6.95 100 PHE A CA 1
ATOM 818 C C . PHE A 1 100 ? 9.559 14.180 79.582 1.00 7.14 100 PHE A C 1
ATOM 819 O O . PHE A 1 100 ? 10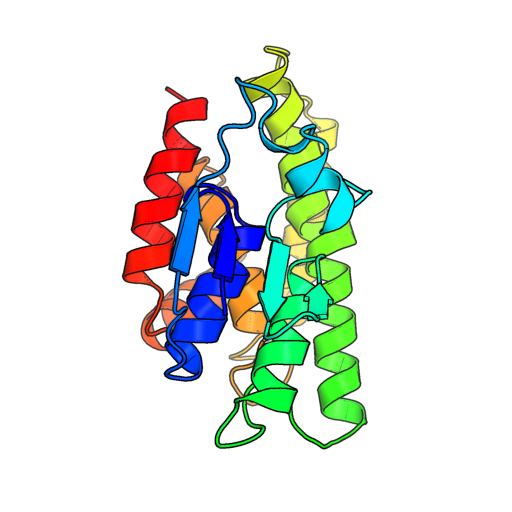.496 14.973 79.670 1.00 7.65 100 PHE A O 1
ATOM 827 N N . ASP A 1 101 ? 9.599 12.964 80.127 1.00 6.85 101 ASP A N 1
ATOM 828 C CA . ASP A 1 101 ? 10.793 12.513 80.816 1.00 7.37 101 ASP A CA 1
ATOM 829 C C . ASP A 1 101 ? 12.004 12.547 79.901 1.00 8.23 101 ASP A C 1
ATOM 830 O O . ASP A 1 101 ? 13.079 12.992 80.298 1.00 8.26 101 ASP A O 1
ATOM 835 N N . MET A 1 102 ? 11.844 12.076 78.668 1.00 8.45 102 MET A N 1
ATOM 836 C CA . MET A 1 102 ? 13.001 12.024 77.778 1.00 9.44 102 MET A CA 1
ATOM 837 C C . MET A 1 102 ? 13.365 13.411 77.270 1.00 9.66 102 MET A C 1
ATOM 838 O O . MET A 1 102 ? 14.537 13.803 77.312 1.00 10.64 102 MET A O 1
ATOM 843 N N . GLY A 1 103 ? 12.370 14.131 76.761 1.00 9.56 103 GLY A N 1
ATOM 844 C CA . GLY A 1 103 ? 12.613 15.356 76.008 1.00 9.05 103 GLY A CA 1
ATOM 845 C C . GLY A 1 103 ? 12.734 16.627 76.808 1.00 9.82 103 GLY A C 1
ATOM 846 O O . GLY A 1 103 ? 13.214 17.653 76.293 1.00 10.88 103 GLY A O 1
ATOM 847 N N . THR A 1 104 ? 12.264 16.581 78.053 1.00 8.85 104 THR A N 1
ATOM 848 C CA . THR A 1 104 ? 12.269 17.778 78.884 1.00 8.83 104 THR A CA 1
ATOM 849 C C . THR A 1 104 ? 13.018 17.553 80.189 1.00 8.87 104 THR A C 1
ATOM 850 O O . THR A 1 104 ? 14.009 18.241 80.487 1.00 10.07 104 THR A O 1
ATOM 854 N N . LEU A 1 105 ? 12.566 16.581 80.981 1.00 8.03 105 LEU A N 1
ATOM 855 C CA . LEU A 1 105 ? 13.149 16.407 82.306 1.00 8.07 105 LEU A CA 1
ATOM 856 C C . LEU A 1 105 ? 14.565 15.833 82.277 1.00 8.15 105 LEU A C 1
ATOM 857 O O . LEU A 1 105 ? 15.492 16.455 82.789 1.00 9.71 105 LEU A O 1
ATOM 862 N N . TYR A 1 106 ? 14.744 14.628 81.724 1.00 7.53 106 TYR A N 1
ATOM 863 C CA . TYR A 1 106 ? 16.130 14.114 81.636 1.00 8.25 106 TYR A CA 1
ATOM 864 C C . TYR A 1 106 ? 17.007 14.948 80.695 1.00 9.04 106 TYR A C 1
ATOM 865 O O . TYR A 1 106 ? 18.207 15.096 80.938 1.00 9.46 106 TYR A O 1
ATOM 874 N N . LYS A 1 107 ? 16.414 15.506 79.644 1.00 10.18 107 LYS A N 1
ATOM 875 C CA . LYS A 1 107 ? 17.165 16.408 78.757 1.00 10.73 107 LYS A CA 1
ATOM 876 C C . LYS A 1 107 ? 17.773 17.553 79.556 1.00 11.33 107 LYS A C 1
ATOM 877 O O . LYS A 1 107 ? 18.928 17.929 79.336 1.00 10.87 107 LYS A O 1
ATOM 883 N N . SER A 1 108 ? 17.020 18.062 80.533 1.00 10.64 108 SER A N 1
ATOM 884 C CA . SER A 1 108 ? 17.511 19.191 81.326 1.00 10.30 108 SER A CA 1
ATOM 885 C C . SER A 1 108 ? 18.689 18.726 82.197 1.00 10.39 108 SER A C 1
ATOM 886 O O . SER A 1 108 ? 19.616 19.491 82.461 1.00 11.08 108 SER A O 1
ATOM 889 N N . PHE A 1 109 ? 18.649 17.462 82.630 1.00 9.54 109 PHE A N 1
ATOM 890 C CA . PHE A 1 109 ? 19.747 16.895 83.389 1.00 10.22 109 PHE A CA 1
ATOM 891 C C . PHE A 1 109 ? 21.015 16.841 82.549 1.00 10.73 109 PHE A C 1
ATOM 892 O O . PHE A 1 109 ? 22.076 17.310 82.968 1.00 10.63 109 PHE A O 1
ATOM 900 N N . SER A 1 110 ? 20.907 16.224 81.374 1.00 10.47 110 SER A N 1
ATOM 901 C CA . SER A 1 110 ? 22.104 16.010 80.575 1.00 11.00 110 SER A CA 1
ATOM 902 C C . SER A 1 110 ? 22.658 17.345 80.090 1.00 12.14 110 SER A C 1
ATOM 903 O O . SER A 1 110 ? 23.882 17.568 80.119 1.00 12.60 110 SER A O 1
ATOM 906 N N . GLU A 1 111 ? 21.779 18.251 79.674 1.00 13.02 111 GLU A N 1
ATOM 907 C CA . GLU A 1 111 ? 22.243 19.550 79.165 1.00 14.04 111 GLU A CA 1
ATOM 908 C C . GLU A 1 111 ? 22.966 20.404 80.202 1.00 14.23 111 GLU A C 1
ATOM 909 O O . GLU A 1 111 ? 23.874 21.158 79.850 1.00 15.17 111 GLU A O 1
ATOM 915 N N . TYR A 1 112 ? 22.587 20.278 81.469 1.00 13.41 112 TYR A N 1
ATOM 916 C CA . TYR A 1 112 ? 23.281 20.995 82.539 1.00 13.30 112 TYR A CA 1
ATOM 917 C C . TYR A 1 112 ? 24.532 20.285 83.045 1.00 13.98 112 TYR A C 1
ATOM 918 O O . TYR A 1 112 ? 25.581 20.917 83.232 1.00 14.15 112 TYR A O 1
ATOM 927 N N . TYR A 1 113 ? 24.427 18.976 83.289 1.00 13.49 113 TYR A N 1
ATOM 928 C CA . TYR A 1 113 ? 25.504 18.262 83.991 1.00 13.77 113 TYR A CA 1
ATOM 929 C C . TYR A 1 113 ? 26.573 17.644 83.096 1.00 13.88 113 TYR A C 1
ATOM 930 O O . TYR A 1 113 ? 27.747 17.579 83.485 1.00 13.93 113 TYR A O 1
ATOM 939 N N . TYR A 1 114 ? 26.182 17.162 81.920 1.00 14.65 114 TYR A N 1
ATOM 940 C CA . TYR A 1 114 ? 27.155 16.516 81.024 1.00 15.03 114 TYR A CA 1
ATOM 941 C C . TYR A 1 114 ? 28.320 17.434 80.633 1.00 16.15 114 TYR A C 1
ATOM 942 O O . TYR A 1 114 ? 29.468 16.988 80.674 1.00 15.79 114 TYR A O 1
ATOM 951 N N . PRO A 1 115 ? 28.046 18.706 80.268 1.00 16.77 115 PRO A N 1
ATOM 952 C CA . PRO A 1 115 ? 29.204 19.575 79.981 1.00 17.33 115 PRO A CA 1
ATOM 953 C C . PRO A 1 115 ? 30.149 19.737 81.165 1.00 17.89 115 PRO A C 1
ATOM 954 O O . PRO A 1 115 ? 31.352 19.968 80.965 1.00 18.83 115 PRO A O 1
ATOM 958 N N . GLN A 1 116 ? 29.627 19.620 82.384 1.00 17.83 116 GLN A N 1
ATOM 959 C CA . GLN A 1 116 ? 30.461 19.710 83.580 1.00 18.43 116 GLN A CA 1
ATOM 960 C C . GLN A 1 116 ? 31.245 18.426 83.831 1.00 18.90 116 GLN A C 1
ATOM 961 O O . GLN A 1 116 ? 32.483 18.439 83.844 1.00 19.34 116 GLN A O 1
ATOM 967 N N . ILE A 1 117 ? 30.532 17.314 84.008 1.00 19.09 117 ILE A N 1
ATOM 968 C CA . ILE A 1 117 ? 31.154 16.054 84.440 1.00 19.44 117 ILE A CA 1
ATOM 969 C C . ILE A 1 117 ? 31.960 15.346 83.348 1.00 19.97 117 ILE A C 1
ATOM 970 O O . ILE A 1 117 ? 32.918 14.617 83.647 1.00 20.10 117 ILE A O 1
ATOM 975 N N . PHE A 1 118 ? 31.583 15.556 82.092 1.00 20.11 118 PHE A N 1
ATOM 976 C CA . PHE A 1 118 ? 32.288 14.907 80.990 1.00 21.02 118 PHE A CA 1
ATOM 977 C C . PHE A 1 118 ? 33.200 15.883 80.254 1.00 21.68 118 PHE A C 1
ATOM 978 O O . PHE A 1 118 ? 34.354 15.559 79.972 1.00 22.66 118 PHE A O 1
ATOM 986 N N . LEU A 1 119 ? 32.706 17.085 79.972 1.00 22.28 119 LEU A N 1
ATOM 987 C CA . LEU A 1 119 ? 33.500 18.056 79.206 1.00 23.09 119 LEU A CA 1
ATOM 988 C C . LEU A 1 119 ? 34.325 19.040 80.048 1.00 23.89 119 LEU A C 1
ATOM 989 O O . LEU A 1 119 ? 35.102 19.813 79.495 1.00 24.26 119 LEU A O 1
ATOM 994 N N . LYS A 1 120 ? 34.138 19.014 81.369 1.00 24.55 120 LYS A N 1
ATOM 995 C CA . LYS A 1 120 ? 34.897 19.828 82.338 1.00 25.14 120 LYS A CA 1
ATOM 996 C C . LYS A 1 120 ? 34.706 21.343 82.185 1.00 25.48 120 LYS A C 1
ATOM 997 O O . LYS A 1 120 ? 35.604 22.132 82.501 1.00 25.87 120 LYS A O 1
ATOM 1003 N N . LYS A 1 121 ? 33.526 21.740 81.710 1.00 25.44 121 LYS A N 1
ATOM 1004 C CA . LYS A 1 121 ? 33.159 23.148 81.572 1.00 25.81 121 LYS A CA 1
ATOM 1005 C C . LYS A 1 121 ? 32.446 23.634 82.829 1.00 25.95 121 LYS A C 1
ATOM 1006 O O . LYS A 1 121 ? 31.848 22.824 83.551 1.00 25.70 121 LYS A O 1
ATOM 1012 N N . PRO A 1 122 ? 32.495 24.960 83.099 1.00 25.91 122 PRO A N 1
ATOM 1013 C CA . PRO A 1 122 ? 31.770 25.481 84.255 1.00 25.59 122 PRO A CA 1
ATOM 1014 C C . PRO A 1 122 ? 30.262 25.370 84.065 1.00 24.99 122 PRO A C 1
ATOM 1015 O O . PRO A 1 122 ? 29.785 25.350 82.928 1.00 24.69 122 PRO A O 1
ATOM 1019 N N . ALA A 1 123 ? 29.538 25.295 85.180 1.00 24.94 123 ALA A N 1
ATOM 1020 C CA . ALA A 1 123 ? 28.074 25.266 85.171 1.00 24.45 123 ALA A CA 1
ATOM 1021 C C . ALA A 1 123 ? 27.501 26.464 84.417 1.00 24.71 123 ALA A C 1
ATOM 1022 O O . ALA A 1 123 ? 27.957 27.600 84.592 1.00 24.75 123 ALA A O 1
ATOM 1024 N N . ASN A 1 124 ? 26.516 26.190 83.563 1.00 24.13 124 ASN A N 1
ATOM 1025 C CA . ASN A 1 124 ? 25.847 27.203 82.759 1.00 23.82 124 ASN A CA 1
ATOM 1026 C C . ASN A 1 124 ? 24.520 27.549 83.432 1.00 23.65 124 ASN A C 1
ATOM 1027 O O . ASN A 1 124 ? 23.638 26.694 83.541 1.00 23.17 124 ASN A O 1
ATOM 1032 N N . GLU A 1 125 ? 24.390 28.789 83.902 1.00 23.65 125 GLU A N 1
ATOM 1033 C CA . GLU A 1 125 ? 23.208 29.203 84.667 1.00 23.92 125 GLU A CA 1
ATOM 1034 C C . GLU A 1 125 ? 21.894 29.109 83.874 1.00 23.25 125 GLU A C 1
ATOM 1035 O O . GLU A 1 125 ? 20.838 28.814 84.447 1.00 22.30 125 GLU A O 1
ATOM 1041 N N . GLU A 1 126 ? 21.953 29.333 82.563 1.00 22.60 126 GLU A N 1
ATOM 1042 C CA . GLU A 1 126 ? 20.754 29.232 81.730 1.00 22.56 126 GLU A CA 1
ATOM 1043 C C . GLU A 1 126 ? 20.242 27.788 81.674 1.00 21.41 126 GLU A C 1
ATOM 1044 O O . GLU A 1 126 ? 19.032 27.543 81.709 1.00 21.30 126 GLU A O 1
ATOM 1050 N N . ASN A 1 127 ? 21.180 26.848 81.608 1.00 20.35 127 ASN A N 1
ATOM 1051 C CA . ASN A 1 127 ? 20.859 25.428 81.657 1.00 19.53 127 ASN A CA 1
ATOM 1052 C C . ASN A 1 127 ? 20.316 25.031 83.030 1.00 18.71 127 ASN A C 1
ATOM 1053 O O . ASN A 1 127 ? 19.446 24.162 83.120 1.00 18.31 127 ASN A O 1
ATOM 1058 N N . TYR A 1 128 ? 20.811 25.668 84.096 1.00 17.69 128 TYR A N 1
ATOM 1059 C CA . TYR A 1 128 ? 20.248 25.437 85.427 1.00 16.78 128 TYR A CA 1
ATOM 1060 C C . TYR A 1 128 ? 18.773 25.858 85.459 1.00 16.79 128 TYR A C 1
ATOM 1061 O O . TYR A 1 128 ? 17.915 25.141 85.993 1.00 15.83 128 TYR A O 1
ATOM 1070 N N . LYS A 1 129 ? 18.479 27.014 84.863 1.00 16.14 129 LYS A N 1
ATOM 1071 C CA . LYS A 1 129 ? 17.108 27.519 84.809 1.00 16.14 129 LYS A CA 1
ATOM 1072 C C . LYS A 1 129 ? 16.164 26.574 84.068 1.00 15.37 129 LYS A C 1
ATOM 1073 O O . LYS A 1 129 ? 14.971 26.457 84.421 1.00 15.10 129 LYS A O 1
ATOM 1079 N N . LYS A 1 130 ? 16.699 25.876 83.062 1.00 14.54 130 LYS A N 1
ATOM 1080 C CA . LYS A 1 130 ? 15.924 24.904 82.298 1.00 14.20 130 LYS A CA 1
ATOM 1081 C C . LYS A 1 130 ? 15.530 23.687 83.139 1.00 12.78 130 LYS A C 1
ATOM 1082 O O . LYS A 1 130 ? 14.433 23.162 82.964 1.00 12.62 130 LYS A O 1
ATOM 1088 N N . ILE A 1 131 ? 16.404 23.279 84.057 1.00 12.14 131 ILE A N 1
ATOM 1089 C CA . ILE A 1 131 ? 16.055 22.262 85.064 1.00 10.51 131 ILE A CA 1
ATOM 1090 C C . ILE A 1 131 ? 14.881 22.748 85.911 1.00 10.82 131 ILE A C 1
ATOM 1091 O O . ILE A 1 131 ? 13.907 22.023 86.101 1.00 11.37 131 ILE A O 1
ATOM 1096 N N . GLU A 1 132 ? 14.985 23.982 86.418 1.00 10.92 132 GLU A N 1
ATOM 1097 C CA . GLU A 1 132 ? 13.899 24.520 87.222 1.00 10.60 132 GLU A CA 1
ATOM 1098 C C . GLU A 1 132 ? 12.581 24.546 86.461 1.00 10.08 132 GLU A C 1
ATOM 1099 O O . GLU A 1 132 ? 11.548 24.195 87.025 1.00 9.82 132 GLU A O 1
ATOM 1105 N N . VAL A 1 133 ? 12.613 24.983 85.196 1.00 10.49 133 VAL A N 1
ATOM 1106 C CA . VAL A 1 133 ? 11.428 24.938 84.337 1.00 10.60 133 VAL A CA 1
ATOM 1107 C C . VAL A 1 133 ? 10.832 23.527 84.283 1.00 10.10 133 VAL A C 1
ATOM 1108 O O . VAL A 1 133 ? 9.603 23.358 84.465 1.00 9.58 133 VAL A O 1
ATOM 1112 N N . ALA A 1 134 ? 11.693 22.533 84.076 1.00 9.96 134 ALA A N 1
ATOM 1113 C CA . ALA A 1 134 ? 11.250 21.137 83.976 1.00 9.35 134 ALA A CA 1
ATOM 1114 C C . ALA A 1 134 ? 10.625 20.645 85.290 1.00 9.49 134 ALA A C 1
ATOM 1115 O O . ALA A 1 134 ? 9.556 20.028 85.266 1.00 9.67 134 ALA A O 1
ATOM 1117 N N . PHE A 1 135 ? 11.277 20.932 86.415 1.00 8.82 135 PHE A N 1
ATOM 1118 C CA . PHE A 1 135 ? 10.728 20.547 87.716 1.00 9.00 135 PHE A CA 1
ATOM 1119 C C . PHE A 1 135 ? 9.423 21.260 88.008 1.00 9.27 135 PHE A C 1
ATOM 1120 O O . PHE A 1 135 ? 8.532 20.676 88.613 1.00 9.37 135 PHE A O 1
ATOM 1128 N N . GLU A 1 136 ? 9.307 22.520 87.577 1.00 9.40 136 GLU A N 1
ATOM 1129 C CA . GLU A 1 136 ? 8.060 23.251 87.760 1.00 10.82 136 GLU A CA 1
ATOM 1130 C C . GLU A 1 136 ? 6.903 22.545 87.044 1.00 9.29 136 GLU A C 1
ATOM 1131 O O . GLU A 1 136 ? 5.805 22.393 87.619 1.00 9.61 136 GLU A O 1
ATOM 1137 N N . PHE A 1 137 ? 7.149 22.066 85.816 1.00 9.43 137 PHE A N 1
ATOM 1138 C CA . PHE A 1 137 ? 6.125 21.342 85.065 1.00 8.78 137 PHE A CA 1
ATOM 1139 C C . PHE A 1 137 ? 5.768 20.041 85.796 1.00 8.62 137 PHE A C 1
ATOM 1140 O O . PHE A 1 137 ? 4.592 19.732 85.967 1.00 9.14 137 PHE A O 1
ATOM 1148 N N . LEU A 1 138 ? 6.776 19.308 86.246 1.00 7.79 138 LEU A N 1
ATOM 1149 C CA . LEU A 1 138 ? 6.523 18.039 86.949 1.00 7.64 138 LEU A CA 1
ATOM 1150 C C . LEU A 1 138 ? 5.738 18.318 88.220 1.00 7.84 138 LEU A C 1
ATOM 1151 O O . LEU A 1 138 ? 4.807 17.578 88.562 1.00 7.87 138 LEU A O 1
ATOM 1156 N N . ASN A 1 139 ? 6.100 19.402 88.907 1.00 8.48 139 ASN A N 1
ATOM 1157 C CA . ASN A 1 139 ? 5.390 19.799 90.117 1.00 8.72 139 ASN A CA 1
ATOM 1158 C C . ASN A 1 139 ? 3.915 20.092 89.853 1.00 9.30 139 ASN A C 1
ATOM 1159 O O . ASN A 1 139 ? 3.052 19.726 90.643 1.00 9.93 139 ASN A O 1
ATOM 1164 N N . THR A 1 140 ? 3.637 20.757 88.731 1.00 8.80 140 THR A N 1
ATOM 1165 C CA . THR A 1 140 ? 2.276 21.038 88.316 1.00 9.44 140 THR A CA 1
ATOM 1166 C C . THR A 1 140 ? 1.527 19.759 87.939 1.00 9.68 140 THR A C 1
ATOM 1167 O O . THR A 1 140 ? 0.350 19.601 88.282 1.00 10.03 140 THR A O 1
ATOM 1171 N N . PHE A 1 141 ? 2.198 18.835 87.247 1.00 9.59 141 PHE A N 1
ATOM 1172 C CA . PHE A 1 141 ? 1.570 17.559 86.906 1.00 9.53 141 PHE A CA 1
ATOM 1173 C C . PHE A 1 141 ? 1.123 16.839 88.179 1.00 9.19 141 PHE A C 1
ATOM 1174 O O . PHE A 1 141 ? 0.086 16.169 88.189 1.00 10.32 141 PHE A O 1
ATOM 1182 N N . LEU A 1 142 ? 1.917 16.987 89.238 1.00 8.33 142 LEU A N 1
ATOM 1183 C CA . LEU A 1 142 ? 1.640 16.277 90.481 1.00 8.24 142 LEU A CA 1
ATOM 1184 C C . LEU A 1 142 ? 0.722 17.039 91.431 1.00 8.90 142 LEU A C 1
ATOM 1185 O O . LEU A 1 142 ? 0.418 16.536 92.521 1.00 9.06 142 LEU A O 1
ATOM 1190 N N . GLU A 1 143 ? 0.276 18.231 91.042 1.00 8.94 143 GLU A N 1
ATOM 1191 C CA . GLU A 1 143 ? -0.630 18.998 91.908 1.00 10.29 143 GLU A CA 1
ATOM 1192 C C . GLU A 1 143 ? -1.931 18.208 92.132 1.00 10.26 143 GLU A C 1
ATOM 1193 O O . GLU A 1 143 ? -2.652 17.858 91.172 1.00 10.93 143 GLU A O 1
ATOM 1199 N N . GLY A 1 144 ? -2.218 17.893 93.401 1.00 9.92 144 GLY A N 1
ATOM 1200 C CA . GLY A 1 144 ? -3.453 17.173 93.743 1.00 9.91 144 GLY A CA 1
ATOM 1201 C C . GLY A 1 144 ? -3.413 15.690 93.397 1.00 10.20 144 GLY A C 1
ATOM 1202 O O . GLY A 1 144 ? -4.433 15.002 93.458 1.00 10.95 144 GLY A O 1
ATOM 1203 N N . GLN A 1 145 ? -2.228 15.198 93.011 1.00 9.17 145 GLN A N 1
ATOM 1204 C CA . GLN A 1 145 ? -2.088 13.819 92.539 1.00 9.94 145 GLN A CA 1
ATOM 1205 C C . GLN A 1 145 ? -1.064 13.044 93.340 1.00 9.19 145 GLN A C 1
ATOM 1206 O O . GLN A 1 145 ? -0.003 13.581 93.669 1.00 9.77 145 GLN A O 1
ATOM 1212 N N . THR A 1 146 ? -1.361 11.766 93.608 1.00 8.35 146 THR A N 1
ATOM 1213 C CA . THR A 1 146 ? -0.427 10.898 94.325 1.00 8.88 146 THR A CA 1
ATOM 1214 C C . THR A 1 146 ? 0.659 10.396 93.385 1.00 7.70 146 THR A C 1
ATOM 1215 O O . THR A 1 146 ? 1.828 10.300 93.768 1.00 8.25 146 THR A O 1
ATOM 1219 N N . TYR A 1 147 ? 0.247 10.056 92.166 1.00 7.96 147 TYR A N 1
ATOM 1220 C CA . TYR A 1 147 ? 1.163 9.506 91.168 1.00 7.65 147 TYR A CA 1
ATOM 1221 C C . TYR A 1 147 ? 1.241 10.419 89.969 1.00 8.46 147 TYR A C 1
ATOM 1222 O O . TYR A 1 147 ? 0.460 11.363 89.852 1.00 8.45 147 TYR A O 1
ATOM 1231 N N . SER A 1 148 ? 2.218 10.156 89.089 1.00 7.76 148 SER A N 1
ATOM 1232 C CA . SER A 1 148 ? 2.546 11.111 88.027 1.00 8.47 148 SER A CA 1
ATOM 1233 C C . SER A 1 148 ? 1.717 10.976 86.759 1.00 8.85 148 SER A C 1
ATOM 1234 O O . SER A 1 148 ? 1.712 11.900 85.940 1.00 10.09 148 SER A O 1
ATOM 1237 N N . ALA A 1 149 ? 1.025 9.849 86.587 1.00 9.38 149 ALA A N 1
ATOM 1238 C CA . ALA A 1 149 ? 0.248 9.634 85.359 1.00 10.41 149 ALA A CA 1
ATOM 1239 C C . ALA A 1 149 ? -1.055 8.885 85.606 1.00 11.89 149 ALA A C 1
ATOM 1240 O O . ALA A 1 149 ? -1.299 7.825 85.014 1.00 13.24 149 ALA A O 1
ATOM 1242 N N . GLY A 1 150 ? -1.881 9.446 86.474 1.00 12.52 150 GLY A N 1
ATOM 1243 C CA . GLY A 1 150 ? -3.200 8.890 86.760 1.00 13.38 150 GLY A CA 1
ATOM 1244 C C . GLY A 1 150 ? -3.303 8.416 88.196 1.00 13.81 150 GLY A C 1
ATOM 1245 O O . GLY A 1 150 ? -2.435 8.699 89.026 1.00 13.31 150 GLY A O 1
ATOM 1246 N N . GLY A 1 151 ? -4.366 7.665 88.474 1.00 13.31 151 GLY A N 1
ATOM 1247 C CA . GLY A 1 151 ? -4.711 7.317 89.852 1.00 13.16 151 GLY A CA 1
ATOM 1248 C C . GLY A 1 151 ? -3.925 6.150 90.414 1.00 12.63 151 GLY A C 1
ATOM 1249 O O . GLY A 1 151 ? -3.978 5.886 91.631 1.00 12.28 151 GLY A O 1
ATOM 1250 N N . ASP A 1 152 ? -3.195 5.438 89.545 1.00 12.66 152 ASP A N 1
ATOM 1251 C CA . ASP A 1 152 ? -2.394 4.301 89.967 1.00 12.15 152 ASP A CA 1
ATOM 1252 C C . ASP A 1 152 ? -0.928 4.485 89.599 1.00 10.82 152 ASP A C 1
ATOM 1253 O O . ASP A 1 152 ? -0.589 5.204 88.653 1.00 11.53 152 ASP A O 1
ATOM 1258 N N . TYR A 1 153 ? -0.068 3.844 90.369 1.00 9.82 153 TYR A N 1
ATOM 1259 C CA . TYR A 1 153 ? 1.357 3.822 90.070 1.00 9.10 153 TYR A CA 1
ATOM 1260 C C . TYR A 1 153 ? 1.534 3.215 88.674 1.00 9.33 153 TYR A C 1
ATOM 1261 O O . TYR A 1 153 ? 0.912 2.201 88.346 1.00 10.72 153 TYR A O 1
ATOM 1270 N N . SER A 1 154 ? 2.386 3.840 87.860 1.00 9.17 154 SER A N 1
ATOM 1271 C CA . SER A 1 154 ? 2.574 3.388 86.471 1.00 7.86 154 SER A CA 1
ATOM 1272 C C . SER A 1 154 ? 4.021 3.436 86.020 1.00 7.74 154 SER A C 1
ATOM 1273 O O . SER A 1 154 ? 4.892 3.884 86.747 1.00 7.47 154 SER A O 1
ATOM 1276 N N . LEU A 1 155 ? 4.258 3.014 84.778 1.00 7.04 155 LEU A N 1
ATOM 1277 C CA . LEU A 1 155 ? 5.576 3.181 84.163 1.00 7.90 155 LEU A CA 1
ATOM 1278 C C . LEU A 1 155 ? 6.086 4.618 84.240 1.00 7.68 155 LEU A C 1
ATOM 1279 O O . LEU A 1 155 ? 7.298 4.817 84.302 1.00 8.07 155 LEU A O 1
ATOM 1284 N N . ALA A 1 156 ? 5.194 5.609 84.195 1.00 8.60 156 ALA A N 1
ATOM 1285 C CA . ALA A 1 156 ? 5.628 7.018 84.307 1.00 7.61 156 ALA A CA 1
ATOM 1286 C C . ALA A 1 156 ? 6.377 7.247 85.628 1.00 8.26 156 ALA A C 1
ATOM 1287 O O . ALA A 1 156 ? 7.391 7.939 85.671 1.00 8.16 156 ALA A O 1
ATOM 1289 N N . ASP A 1 157 ? 5.876 6.652 86.703 1.00 7.96 157 ASP A N 1
ATOM 1290 C CA . ASP A 1 157 ? 6.530 6.780 88.003 1.00 7.42 157 ASP A CA 1
ATOM 1291 C C . ASP A 1 157 ? 7.909 6.155 88.019 1.00 7.26 157 ASP A C 1
ATOM 1292 O O . ASP A 1 157 ? 8.828 6.693 88.639 1.00 7.95 157 ASP A O 1
ATOM 1297 N N . ILE A 1 158 ? 8.062 4.992 87.369 1.00 6.92 158 ILE A N 1
ATOM 1298 C CA . ILE A 1 158 ? 9.377 4.371 87.278 1.00 7.73 158 ILE A CA 1
ATOM 1299 C C . ILE A 1 158 ? 10.361 5.250 86.475 1.00 7.67 158 ILE A C 1
ATOM 1300 O O . ILE A 1 158 ? 11.494 5.480 86.907 1.00 7.54 158 ILE A O 1
ATOM 1305 N N . ALA A 1 159 ? 9.920 5.751 85.318 1.00 7.56 159 ALA A N 1
ATOM 1306 C CA . ALA A 1 159 ? 10.796 6.593 84.499 1.00 7.76 159 ALA A CA 1
ATOM 1307 C C . ALA A 1 159 ? 11.216 7.833 85.294 1.00 7.21 159 ALA A C 1
ATOM 1308 O O . ALA A 1 159 ? 12.406 8.166 85.379 1.00 7.23 159 ALA A O 1
ATOM 1310 N N . PHE A 1 160 ? 10.243 8.463 85.940 1.00 6.66 160 PHE A N 1
ATOM 1311 C CA . PHE A 1 160 ? 10.548 9.644 86.739 1.00 6.93 160 PHE A CA 1
ATOM 1312 C C . PHE A 1 160 ? 11.433 9.326 87.939 1.00 6.64 160 PHE A C 1
ATOM 1313 O O . PHE A 1 160 ? 12.279 10.149 88.298 1.00 7.78 160 PHE A O 1
ATOM 1321 N N . LEU A 1 161 ? 11.267 8.158 88.564 1.00 6.41 161 LEU A N 1
ATOM 1322 C CA . LEU A 1 161 ? 12.184 7.793 89.657 1.00 6.50 161 LEU A CA 1
ATOM 1323 C C . LEU A 1 161 ? 13.617 7.664 89.166 1.00 6.88 161 LEU A C 1
ATOM 1324 O O . LEU A 1 161 ? 14.535 8.138 89.833 1.00 7.75 161 LEU A O 1
ATOM 1329 N N . ALA A 1 162 ? 13.809 7.047 87.996 1.00 6.58 162 ALA A N 1
ATOM 1330 C CA . ALA A 1 162 ? 15.160 6.937 87.436 1.00 7.36 162 ALA A CA 1
ATOM 1331 C C . ALA A 1 162 ? 15.763 8.328 87.224 1.00 7.33 162 ALA A C 1
ATOM 1332 O O . ALA A 1 162 ? 16.916 8.557 87.560 1.00 7.83 162 ALA A O 1
ATOM 1334 N N . THR A 1 163 ? 14.993 9.237 86.645 1.00 7.51 163 THR A N 1
ATOM 1335 C CA . THR A 1 163 ? 15.481 10.579 86.344 1.00 7.14 163 THR A CA 1
ATOM 1336 C C . THR A 1 163 ? 15.699 11.404 87.602 1.00 7.79 163 THR A C 1
ATOM 1337 O O . THR A 1 163 ? 16.781 11.962 87.818 1.00 7.30 163 THR A O 1
ATOM 1341 N N . VAL A 1 164 ? 14.677 11.474 88.440 1.00 7.29 164 VAL A N 1
ATOM 1342 C CA . VAL A 1 164 ? 14.759 12.302 89.637 1.00 7.74 164 VAL A CA 1
ATOM 1343 C C . VAL A 1 164 ? 15.824 11.808 90.620 1.00 8.00 164 VAL A C 1
ATOM 1344 O O . VAL A 1 164 ? 16.503 12.626 91.248 1.00 9.12 164 VAL A O 1
ATOM 1348 N N . SER A 1 165 ? 16.000 10.486 90.727 1.00 8.09 165 SER A N 1
ATOM 1349 C CA . SER A 1 165 ? 17.079 9.962 91.584 1.00 8.18 165 SER A CA 1
ATOM 1350 C C . SER A 1 165 ? 18.472 10.361 91.081 1.00 8.25 165 SER A C 1
ATOM 1351 O O . SER A 1 165 ? 19.429 10.441 91.863 1.00 9.28 165 SER A O 1
ATOM 1354 N N . THR A 1 166 ? 18.593 10.592 89.771 1.00 8.23 166 THR A N 1
ATOM 1355 C CA . THR A 1 166 ? 19.861 11.040 89.200 1.00 8.41 166 THR A CA 1
ATOM 1356 C C . THR A 1 166 ? 20.095 12.498 89.610 1.00 8.41 166 THR A C 1
ATOM 1357 O O . THR A 1 166 ? 21.192 12.838 90.043 1.00 8.41 166 THR A O 1
ATOM 1361 N N . PHE A 1 167 ? 19.062 13.329 89.518 1.00 8.13 167 PHE A N 1
ATOM 1362 C CA . PHE A 1 167 ? 19.117 14.697 90.055 1.00 8.48 167 PHE A CA 1
ATOM 1363 C C . PHE A 1 167 ? 19.476 14.678 91.541 1.00 9.42 167 PHE A C 1
ATOM 1364 O O . PHE A 1 167 ? 20.299 15.467 92.006 1.00 9.58 167 PHE A O 1
ATOM 1372 N N . ASP A 1 168 ? 18.853 13.774 92.279 1.00 9.46 168 ASP A N 1
ATOM 1373 C CA . ASP A 1 168 ? 19.091 13.635 93.711 1.00 10.27 168 ASP A CA 1
ATOM 1374 C C . ASP A 1 168 ? 20.582 13.364 93.973 1.00 10.46 168 ASP A C 1
ATOM 1375 O O . ASP A 1 168 ? 21.237 14.070 94.749 1.00 11.39 168 ASP A O 1
ATOM 1380 N N . VAL A 1 169 ? 21.130 12.346 93.314 1.00 10.00 169 VAL A N 1
ATOM 1381 C CA . VAL A 1 169 ? 22.520 11.957 93.593 1.00 11.31 169 VAL A CA 1
ATOM 1382 C C . VAL A 1 169 ? 23.509 13.022 93.105 1.00 11.32 169 VAL A C 1
ATOM 1383 O O . VAL A 1 169 ? 24.620 13.123 93.638 1.00 11.74 169 VAL A O 1
ATOM 1387 N N . ALA A 1 170 ? 23.078 13.839 92.136 1.00 11.72 170 ALA A N 1
ATOM 1388 C CA . ALA A 1 170 ? 23.883 14.925 91.564 1.00 12.84 170 ALA A CA 1
ATOM 1389 C C . ALA A 1 170 ? 23.932 16.152 92.475 1.00 13.56 170 ALA A C 1
ATOM 1390 O O . ALA A 1 170 ? 24.720 17.073 92.249 1.00 14.07 170 ALA A O 1
ATOM 1392 N N . GLY A 1 171 ? 23.074 16.149 93.494 1.00 13.62 171 GLY A N 1
ATOM 1393 C CA . GLY A 1 171 ? 23.006 17.237 94.472 1.00 14.49 171 GLY A CA 1
ATOM 1394 C C . GLY A 1 171 ? 22.042 18.353 94.132 1.00 15.11 171 GLY A C 1
ATOM 1395 O O . GLY A 1 171 ? 22.107 19.434 94.736 1.00 15.68 171 GLY A O 1
ATOM 1396 N N . PHE A 1 172 ? 21.136 18.107 93.183 1.00 14.79 172 PHE A N 1
ATOM 1397 C CA . PHE A 1 172 ? 20.130 19.107 92.840 1.00 15.53 172 PHE A CA 1
ATOM 1398 C C . PHE A 1 172 ? 19.069 19.165 93.932 1.00 16.04 172 PHE A C 1
ATOM 1399 O O . PHE A 1 172 ? 18.562 18.131 94.368 1.00 15.61 172 PHE A O 1
ATOM 1407 N N . ASP A 1 173 ? 18.745 20.388 94.349 1.00 17.94 173 ASP A N 1
ATOM 1408 C CA . ASP A 1 173 ? 17.770 20.642 95.398 1.00 19.60 173 ASP A CA 1
ATOM 1409 C C . ASP A 1 173 ? 16.362 20.696 94.816 1.00 20.11 173 ASP A C 1
ATOM 1410 O O . ASP A 1 173 ? 15.947 21.710 94.250 1.00 20.57 173 ASP A O 1
ATOM 1415 N N . PHE A 1 174 ? 15.622 19.601 94.943 1.00 20.49 174 PHE A N 1
ATOM 1416 C CA . PHE A 1 174 ? 14.245 19.603 94.456 1.00 20.83 174 PHE A CA 1
ATOM 1417 C C . PHE A 1 174 ? 13.192 19.634 95.564 1.00 21.12 174 PHE A C 1
ATOM 1418 O O . PHE A 1 174 ? 11.987 19.600 95.275 1.00 20.69 174 PHE A O 1
ATOM 1426 N N . LYS A 1 175 ? 13.645 19.727 96.818 1.00 21.70 175 LYS A N 1
ATOM 1427 C CA . LYS A 1 175 ? 12.760 19.868 97.990 1.00 22.17 175 LYS A CA 1
ATOM 1428 C C . LYS A 1 175 ? 11.729 20.978 97.833 1.00 21.23 175 LYS A C 1
ATOM 1429 O O . LYS A 1 175 ? 10.582 20.830 98.258 1.00 21.02 175 LYS A O 1
ATOM 1435 N N . ARG A 1 176 ? 12.130 22.085 97.206 1.00 20.27 176 ARG A N 1
ATOM 1436 C CA . ARG A 1 176 ? 11.248 23.227 97.051 1.00 19.74 176 ARG A CA 1
ATOM 1437 C C . ARG A 1 176 ? 10.084 22.974 96.095 1.00 17.65 176 ARG A C 1
ATOM 1438 O O . ARG A 1 176 ? 9.123 23.736 96.073 1.00 18.22 176 ARG A O 1
ATOM 1446 N N . TYR A 1 177 ? 10.179 21.903 95.299 1.00 14.73 177 TYR A N 1
ATOM 1447 C CA . TYR A 1 177 ? 9.055 21.483 94.475 1.00 12.18 177 TYR A CA 1
ATOM 1448 C C . TYR A 1 177 ? 8.273 20.510 95.330 1.00 11.31 177 TYR A C 1
ATOM 1449 O O . TYR A 1 177 ? 8.499 19.304 95.313 1.00 11.19 177 TYR A O 1
ATOM 1458 N N . ALA A 1 178 ? 7.379 21.077 96.133 1.00 11.09 178 ALA A N 1
ATOM 1459 C CA . ALA A 1 178 ? 6.667 20.352 97.183 1.00 11.15 178 ALA A CA 1
ATOM 1460 C C . ALA A 1 178 ? 5.950 19.085 96.720 1.00 10.17 178 ALA A C 1
ATOM 1461 O O . ALA A 1 178 ? 5.988 18.053 97.402 1.00 10.56 178 ALA A O 1
ATOM 1463 N N . ASN A 1 179 ? 5.273 19.153 95.573 1.00 9.13 179 ASN A N 1
ATOM 1464 C CA . ASN A 1 179 ? 4.585 17.972 95.064 1.00 9.12 179 ASN A CA 1
ATOM 1465 C C . ASN A 1 179 ? 5.568 16.905 94.600 1.00 8.53 179 ASN A C 1
ATOM 1466 O O . ASN A 1 179 ? 5.337 15.702 94.807 1.00 7.87 179 ASN A O 1
ATOM 1471 N N . VAL A 1 180 ? 6.663 17.338 93.979 1.00 8.41 180 VAL A N 1
ATOM 1472 C CA . VAL A 1 180 ? 7.699 16.398 93.556 1.00 8.47 180 VAL A CA 1
ATOM 1473 C C . VAL A 1 180 ? 8.293 15.705 94.780 1.00 8.35 180 VAL A C 1
ATOM 1474 O O . VAL A 1 180 ? 8.448 14.488 94.786 1.00 8.39 180 VAL A O 1
ATOM 1478 N N . ALA A 1 181 ? 8.597 16.478 95.822 1.00 8.70 181 ALA A N 1
ATOM 1479 C CA . ALA A 1 181 ? 9.209 15.894 97.033 1.00 8.95 181 ALA A CA 1
ATOM 1480 C C . ALA A 1 181 ? 8.293 14.841 97.664 1.00 8.55 181 ALA A C 1
ATOM 1481 O O . ALA A 1 181 ? 8.738 13.735 98.043 1.00 9.33 181 ALA A O 1
ATOM 1483 N N . ARG A 1 182 ? 7.001 15.169 97.717 1.00 8.36 182 ARG A N 1
ATOM 1484 C CA . ARG A 1 182 ? 6.015 14.261 98.275 1.00 8.84 182 ARG A CA 1
ATOM 1485 C C . ARG A 1 182 ? 5.933 12.977 97.453 1.00 8.40 182 ARG A C 1
ATOM 1486 O O . ARG A 1 182 ? 6.012 11.864 97.998 1.00 9.18 182 ARG A O 1
ATOM 1494 N N . TRP A 1 183 ? 5.753 13.155 96.134 1.00 8.22 183 TRP A N 1
ATOM 1495 C CA . TRP A 1 183 ? 5.626 12.044 95.192 1.00 8.04 183 TRP A CA 1
ATOM 1496 C C . TRP A 1 183 ? 6.828 11.099 95.279 1.00 7.99 183 TRP A C 1
ATOM 1497 O O . TRP A 1 183 ? 6.671 9.866 95.282 1.00 8.30 183 TRP A O 1
ATOM 1508 N N . TYR A 1 184 ? 8.017 11.683 95.374 1.00 8.45 184 TYR A N 1
ATOM 1509 C CA . TYR A 1 184 ? 9.276 10.947 95.306 1.00 9.04 184 TYR A CA 1
ATOM 1510 C C . TYR A 1 184 ? 9.408 10.012 96.493 1.00 9.39 184 TYR A C 1
ATOM 1511 O O . TYR A 1 184 ? 9.632 8.821 96.330 1.00 9.68 184 TYR A O 1
ATOM 1520 N N . GLU A 1 185 ? 9.223 10.559 97.689 1.00 10.22 185 GLU A N 1
ATOM 1521 C CA . GLU A 1 185 ? 9.378 9.733 98.880 1.00 11.52 185 GLU A CA 1
ATOM 1522 C C . GLU A 1 185 ? 8.352 8.609 98.934 1.00 11.18 185 GLU A C 1
ATOM 1523 O O . GLU A 1 185 ? 8.676 7.470 99.311 1.00 11.12 185 GLU A O 1
ATOM 1529 N N . ASN A 1 186 ? 7.126 8.893 98.486 1.00 9.49 186 ASN A N 1
ATOM 1530 C CA . ASN A 1 186 ? 6.088 7.879 98.499 1.00 9.54 186 ASN A CA 1
ATOM 1531 C C . ASN A 1 186 ? 6.365 6.812 97.431 1.00 8.89 186 ASN A C 1
ATOM 1532 O O . ASN A 1 186 ? 6.243 5.599 97.687 1.00 10.12 186 ASN A O 1
ATOM 1537 N N . ALA A 1 187 ? 6.738 7.265 96.236 1.00 8.90 187 ALA A N 1
ATOM 1538 C CA . ALA A 1 187 ? 6.968 6.338 95.131 1.00 9.49 187 ALA A CA 1
ATOM 1539 C C . ALA A 1 187 ? 8.124 5.378 95.440 1.00 9.66 187 ALA A C 1
ATOM 1540 O O . ALA A 1 187 ? 8.059 4.211 95.077 1.00 9.77 187 ALA A O 1
ATOM 1542 N N . LYS A 1 188 ? 9.166 5.860 96.121 1.00 10.49 188 LYS A N 1
ATOM 1543 C CA . LYS A 1 188 ? 10.277 4.992 96.522 1.00 11.05 188 LYS A CA 1
ATOM 1544 C C . LYS A 1 188 ? 9.762 3.776 97.290 1.00 10.94 188 LYS A C 1
ATOM 1545 O O . LYS A 1 188 ? 10.230 2.643 97.076 1.00 11.99 188 LYS A O 1
ATOM 1551 N N . LYS A 1 189 ? 8.792 4.015 98.180 1.00 11.05 189 LYS A N 1
ATOM 1552 C CA . LYS A 1 189 ? 8.268 2.953 99.049 1.00 12.12 189 LYS A CA 1
ATOM 1553 C C . LYS A 1 189 ? 7.547 1.874 98.262 1.00 12.45 189 LYS A C 1
ATOM 1554 O O . LYS A 1 189 ? 7.444 0.721 98.711 1.00 14.06 189 LYS A O 1
ATOM 1560 N N . LEU A 1 190 ? 7.052 2.251 97.082 1.00 12.12 190 LEU A N 1
ATOM 1561 C CA . LEU A 1 190 ? 6.245 1.374 96.253 1.00 12.32 190 LEU A CA 1
ATOM 1562 C C . LEU A 1 190 ? 7.049 0.756 95.110 1.00 11.88 190 LEU A C 1
ATOM 1563 O O . LEU A 1 190 ? 6.478 0.128 94.211 1.00 13.97 190 LEU A O 1
ATOM 1568 N N . THR A 1 191 ? 8.364 0.926 95.151 1.00 11.36 191 THR A N 1
ATOM 1569 C CA . THR A 1 191 ? 9.225 0.485 94.059 1.00 11.48 191 THR A CA 1
ATOM 1570 C C . THR A 1 191 ? 10.156 -0.645 94.509 1.00 11.70 191 THR A C 1
ATOM 1571 O O . THR A 1 191 ? 11.178 -0.378 95.157 1.00 11.22 191 THR A O 1
ATOM 1575 N N . PRO A 1 192 ? 9.814 -1.917 94.166 1.00 12.46 192 PRO A N 1
ATOM 1576 C CA . PRO A 1 192 ? 10.694 -2.993 94.645 1.00 13.05 192 PRO A CA 1
ATOM 1577 C C . PRO A 1 192 ? 12.125 -2.893 94.122 1.00 12.49 192 PRO A C 1
ATOM 1578 O O . PRO A 1 192 ? 13.052 -3.310 94.804 1.00 13.55 192 PRO A O 1
ATOM 1582 N N . GLY A 1 193 ? 12.319 -2.285 92.947 1.00 11.75 193 GLY A N 1
ATOM 1583 C CA . GLY A 1 193 ? 13.676 -2.113 92.434 1.00 11.34 193 GLY A CA 1
ATOM 1584 C C . GLY A 1 193 ? 14.428 -0.894 92.957 1.00 11.07 193 GLY A C 1
ATOM 1585 O O . GLY A 1 193 ? 15.507 -0.575 92.456 1.00 10.53 193 GLY A O 1
ATOM 1586 N N . TRP A 1 194 ? 13.879 -0.211 93.961 1.00 10.98 194 TRP A N 1
ATOM 1587 C CA . TRP A 1 194 ? 14.472 1.047 94.420 1.00 11.08 194 TRP A CA 1
ATOM 1588 C C . TRP A 1 194 ? 15.910 0.892 94.919 1.00 11.79 194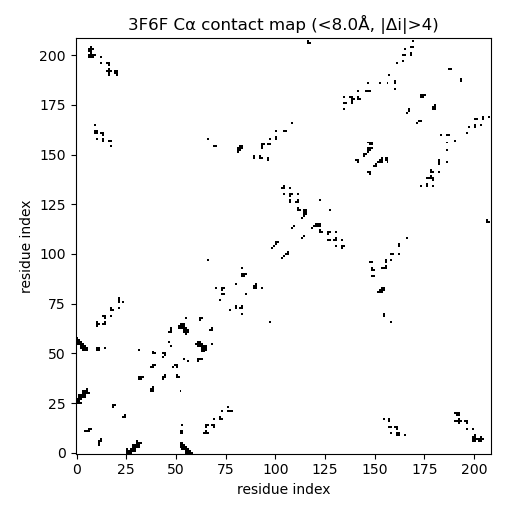 TRP A C 1
ATOM 1589 O O . TRP A 1 194 ? 16.783 1.641 94.511 1.00 11.45 194 TRP A O 1
ATOM 1600 N N . GLU A 1 195 ? 16.147 -0.069 95.813 1.00 12.13 195 GLU A N 1
ATOM 1601 C CA . GLU A 1 195 ? 17.499 -0.249 96.364 1.00 13.42 195 GLU A CA 1
ATOM 1602 C C . GLU A 1 195 ? 18.546 -0.454 95.275 1.00 12.59 195 GLU A C 1
ATOM 1603 O O . GLU A 1 195 ? 19.642 0.101 95.345 1.00 12.67 195 GLU A O 1
ATOM 1609 N N . GLU A 1 196 ? 18.205 -1.244 94.259 1.00 12.66 196 GLU A N 1
ATOM 1610 C CA . GLU A 1 196 ? 19.111 -1.472 93.138 1.00 12.53 196 GLU A CA 1
ATOM 1611 C C . GLU A 1 196 ? 19.348 -0.185 92.352 1.00 11.85 196 GLU A C 1
ATOM 1612 O O . GLU A 1 196 ? 20.470 0.096 91.917 1.00 11.52 196 GLU A O 1
ATOM 1618 N N . ASN A 1 197 ? 18.281 0.588 92.161 1.00 10.94 197 ASN A N 1
ATOM 1619 C CA . ASN A 1 197 ? 18.395 1.892 91.515 1.00 10.42 197 ASN A CA 1
ATOM 1620 C C . ASN A 1 197 ? 19.319 2.837 92.269 1.00 10.09 197 ASN A C 1
ATOM 1621 O O . ASN A 1 197 ? 20.187 3.461 91.664 1.00 10.05 197 ASN A O 1
ATOM 1626 N N . TRP A 1 198 ? 19.153 2.935 93.588 1.00 10.02 198 TRP A N 1
ATOM 1627 C CA . TRP A 1 198 ? 19.971 3.880 94.354 1.00 9.82 198 TRP A CA 1
ATOM 1628 C C . TRP A 1 198 ? 21.443 3.441 94.387 1.00 10.30 198 TRP A C 1
ATOM 1629 O O . TRP A 1 198 ? 22.346 4.266 94.350 1.00 10.91 198 TRP A O 1
ATOM 1640 N N . ALA A 1 199 ? 21.672 2.130 94.451 1.00 10.09 199 ALA A N 1
ATOM 1641 C CA . ALA A 1 199 ? 23.036 1.601 94.337 1.00 10.46 199 ALA A CA 1
ATOM 1642 C C . ALA A 1 199 ? 23.643 1.988 92.991 1.00 10.73 199 ALA A C 1
ATOM 1643 O O . ALA A 1 199 ? 24.787 2.414 92.927 1.00 11.01 199 ALA A O 1
ATOM 1645 N N . GLY A 1 200 ? 22.863 1.877 91.913 1.00 10.70 200 GLY A N 1
ATOM 1646 C CA . GLY A 1 200 ? 23.365 2.253 90.593 1.00 10.83 200 GLY A CA 1
ATOM 1647 C C . GLY A 1 200 ? 23.651 3.745 90.511 1.00 10.24 200 GLY A C 1
ATOM 1648 O O . GLY A 1 200 ? 24.598 4.177 89.852 1.00 11.09 200 GLY A O 1
ATOM 1649 N N . CYS A 1 201 ? 22.842 4.546 91.206 1.00 10.23 201 CYS A N 1
ATOM 1650 C CA . CYS A 1 201 ? 23.089 5.982 91.273 1.00 10.10 201 CYS A CA 1
ATOM 1651 C C . CYS A 1 201 ? 24.479 6.294 91.843 1.00 10.80 201 CYS A C 1
ATOM 1652 O O . CYS A 1 201 ? 25.074 7.306 91.498 1.00 11.18 201 CYS A O 1
ATOM 1655 N N . GLN A 1 202 ? 24.977 5.430 92.726 1.00 11.01 202 GLN A N 1
ATOM 1656 C CA . GLN A 1 202 ? 26.314 5.641 93.286 1.00 11.76 202 GLN A CA 1
ATOM 1657 C C . GLN A 1 202 ? 27.418 5.456 92.267 1.00 12.41 202 GLN A C 1
ATOM 1658 O O . GLN A 1 202 ? 28.475 6.099 92.373 1.00 12.88 202 GLN A O 1
ATOM 1664 N N . GLU A 1 203 ? 27.188 4.565 91.294 1.00 13.07 203 GLU A N 1
ATOM 1665 C CA . GLU A 1 203 ? 28.130 4.425 90.178 1.00 13.49 203 GLU A CA 1
ATOM 1666 C C . GLU A 1 203 ? 28.151 5.704 89.361 1.00 13.47 2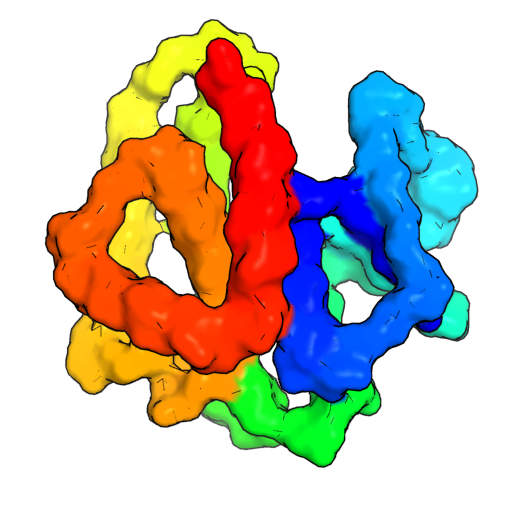03 GLU A C 1
ATOM 1667 O O . GLU A 1 203 ? 29.214 6.201 88.989 1.00 13.44 203 GLU A O 1
ATOM 1673 N N . PHE A 1 204 ? 26.969 6.257 89.089 1.00 12.26 204 PHE A N 1
ATOM 1674 C CA . PHE A 1 204 ? 26.903 7.537 88.388 1.00 12.66 204 PHE A CA 1
ATOM 1675 C C . PHE A 1 204 ? 27.571 8.669 89.157 1.00 12.95 204 PHE A C 1
ATOM 1676 O O . PHE A 1 204 ? 28.220 9.529 88.572 1.00 13.26 204 PHE A O 1
ATOM 1684 N N . ARG A 1 205 ? 27.422 8.650 90.479 1.00 12.72 205 ARG A N 1
ATOM 1685 C CA . ARG A 1 205 ? 28.004 9.678 91.338 1.00 12.81 205 ARG A CA 1
ATOM 1686 C C . ARG A 1 205 ? 29.531 9.764 91.193 1.00 13.10 205 ARG A C 1
ATOM 1687 O O . ARG A 1 205 ? 30.110 10.820 91.435 1.00 13.77 205 ARG A O 1
ATOM 1695 N N . LYS A 1 206 ? 30.162 8.654 90.811 1.00 13.51 206 LYS A N 1
ATOM 1696 C CA . LYS A 1 206 ? 31.620 8.632 90.582 1.00 14.36 206 LYS A CA 1
ATOM 1697 C C . LYS A 1 206 ? 32.070 9.718 89.602 1.00 15.31 206 LYS A C 1
ATOM 1698 O O . LYS A 1 206 ? 33.188 10.223 89.695 1.00 15.93 206 LYS A O 1
ATOM 1704 N N . TYR A 1 207 ? 31.202 10.078 88.660 1.00 16.27 207 TYR A N 1
ATOM 1705 C CA . TYR A 1 207 ? 31.521 11.138 87.703 1.00 17.21 207 TYR A CA 1
ATOM 1706 C C . TYR A 1 207 ? 31.684 12.510 88.349 1.00 18.41 207 TYR A C 1
ATOM 1707 O O . TYR A 1 207 ? 32.302 13.406 87.754 1.00 18.99 207 TYR A O 1
ATOM 1716 N N . PHE A 1 208 ? 31.134 12.670 89.555 1.00 18.98 208 PHE A N 1
ATOM 1717 C CA . PHE A 1 208 ? 31.181 13.931 90.299 1.00 20.44 208 PHE A CA 1
ATOM 1718 C C . PHE A 1 208 ? 32.338 13.994 91.303 1.00 22.17 208 PHE A C 1
ATOM 1719 O O . PHE A 1 208 ? 32.542 15.032 91.955 1.00 22.58 208 PHE A O 1
ATOM 1727 N N . ASP A 1 209 ? 33.072 12.889 91.442 1.00 23.13 209 ASP A N 1
ATOM 1728 C CA . ASP A 1 209 ? 34.129 12.780 92.458 1.00 24.12 209 ASP A CA 1
ATOM 1729 C C . ASP A 1 209 ? 35.328 13.673 92.140 1.00 24.84 209 ASP A C 1
ATOM 1730 O O . ASP A 1 209 ? 35.971 14.205 93.059 1.00 25.82 209 ASP A O 1
#

B-factor: mean 17.58, std 9.1, range [6.31, 53.58]

InterPro domains:
  IPR004045 Glutathione S-transferase, N-terminal [PF13409] (12-74)
  IPR004045 Glutathione S-transferase, N-terminal [PS50404] (1-81)
  IPR004046 Glutathione S-transferase, C-terminal [PF00043] (112-186)
  IPR010987 Glutathione S-transferase, C-terminal-like [PS50405] (87-208)
  IPR036249 Thioredoxin-like superfamily [SSF52833] (1-86)
  IPR036282 Glutathione S-transferase, C-terminal domain superfamily [SSF47616] (86-205)
  IPR040079 Glutathione transferase family [SFLDS00019] (1-209)

Sequence (209 aa):
MDLYYRPGSAPCRSVLMTAKALGVEFDKKTIINTRAREQFTPEYLKINPQHTIPTLHDHGFALWESRAIMVYLVEKYGKDDKLFPKDVQKQALINQRLYFDMGTLYKSFSEYYYPQIFLKKPANEENYKKIEVAFEFLNTFLEGQTYSAGGDYSLADIAFLATVSTFDVAGFDFKRYANVARWYENAKKLTPGWEENWAGCQEFRKYFD

Radius of gyration: 16.79 Å; Cα contacts (8 Å, |Δi|>4): 309; chains: 1; bounding box: 44×44×34 Å

Solvent-accessible surface area: 10905 Å² total; per-residue (Å²): 26,16,0,35,19,72,36,8,18,3,36,0,3,4,0,12,1,0,4,114,37,25,70,24,155,28,124,129,93,44,94,8,64,52,236,61,145,69,23,70,45,106,119,8,61,185,28,0,89,96,65,47,36,3,0,0,55,2,169,69,94,27,31,64,83,4,37,44,0,0,27,35,0,5,114,118,68,23,198,75,49,145,20,9,20,169,72,121,149,109,45,56,64,2,54,76,28,9,157,19,2,82,44,50,0,27,96,7,0,16,81,27,15,74,34,46,14,83,111,158,115,122,56,72,110,127,28,51,123,108,0,48,81,0,0,91,102,0,24,89,48,0,119,72,80,72,41,2,6,26,69,95,33,3,0,0,0,0,2,1,0,2,2,0,0,0,0,46,15,18,64,11,78,20,167,111,11,70,19,0,29,102,0,5,85,51,0,45,160,82,8,81,2,25,130,72,2,81,60,6,0,65,71,11,122,126,86,70,140

Nearest PDB structures (foldseek):
  3f6f-assembly1_A  TM=1.005E+00  e=8.123E-34  Drosophila melanogaster
  3mak-assembly1_A  TM=9.942E-01  e=1.908E-26  Drosophila melanogaster
  4i97-assembly1_B  TM=9.975E-01  e=1.592E-25  Scaptomyza nigrita
  5zwp-assembly1_B  TM=9.951E-01  e=3.176E-25  Musca domestica
  8z3b-assembly1_A  TM=9.752E-01  e=1.845E-22  Plutella xylostella

Foldseek 3Di:
DEWEAALLDLLQLLLVLLCVVQVHDHPYYHYDDVVVPSLVDPVNCVQPVVSDPTWDQDPNHIDDDSVVSSVVCCVPRHPACQQQHPDPQLNVQLVVLLCLLVPQQLVLVCVQPVCCLPVVDDGDVVSVVSNVVSLLVQLVCQVVALENRDPGNHSSLSSVLSRVLLCVLVPNDSVVSPSCVNNNVVSLVVGPCNVSSNVSNVVNSVSVD

GO terms:
  GO:0004364 glutathione transferase activity (F, IDA)
  GO:0006749 glutathione metabolic process (P, IDA)
  GO:0005515 protein binding (F, IPI)

Organism: Drosophila melanogaster (NCBI:txid7227)

Secondary structure (DSSP, 8-state):
-EEEE-TT-HHHHHHHHHHHHHT---SEEEE--TTTTGGGSHHHHHH-TT--S-EEEETTEEEESHHHHHHHHHHHH-SSSTTS-S-HHHHHHHHHHHHHIIIIIHHHHHHHHHHHHTT-PPP-HHHHHHHHHHHHHHHHHTTT-SSSSSSS--HHHHHHHHHHHHHHHHT---TTSHHHHHHHHHHHHT-TTHHHHHHHHHHHHGGG-

CATH classification: 3.40.30.10 (+1 more: 1.20.1050.10)